Protein AF-A0A7C0WSZ4-F1 (afdb_monomer)

pLDDT: mean 93.38, std 4.94, range [55.06, 98.38]

Radius of gyration: 19.45 Å; Cα contacts (8 Å, |Δi|>4): 366; chains: 1; bounding box: 51×43×50 Å

Solvent-accessible surface area (backbone atoms only — not comparable to full-atom values): 13221 Å² total; per-residue (Å²): 132,54,70,67,59,49,50,52,48,30,54,55,48,67,37,66,69,55,46,50,53,54,40,48,75,37,46,36,101,70,49,30,32,61,33,39,34,30,33,40,65,55,39,44,77,72,67,38,92,63,36,64,46,77,42,73,54,70,79,52,52,60,56,33,34,72,54,35,30,52,77,43,68,42,67,56,40,78,55,32,39,55,41,70,42,40,36,32,58,46,34,84,74,50,65,67,57,44,79,79,41,47,70,62,49,52,61,54,44,42,56,53,53,51,48,45,53,56,52,33,56,76,71,67,54,72,64,48,77,51,74,57,98,51,36,34,36,46,36,30,80,38,41,64,87,39,73,66,34,59,52,28,40,73,69,19,72,60,55,68,71,55,54,56,56,39,61,45,63,37,93,89,37,88,89,24,72,57,60,61,52,68,63,53,51,14,27,48,41,20,42,36,58,49,52,52,54,51,44,55,50,41,38,65,66,30,70,86,72,36,89,42,57,62,38,72,35,88,58,95,56,72,77,51,98,88,34,31,42,31,35,18,44,41,52,68,96,56,69,124

Sequence (240 aa):
MSDQQFEAVREYYRNRDVRRRIEEFCGGDKFSCEYIVGFGEFLARNGYRRPLRLSNHQEDLSGMMDQGLDVFRAVWDKKATLAVWDVEYFNLDTWHGLYHNQLLHFKLMEPVYLAIEELLEEYGIPHINDSTSSGYHFISLIPYSSTVHRKLERIGFPEKSLLNKDSQTHREDNKRLRKLPLRAARGYSAIGRLHEFLSHLVIRRTRKSSPLPVTISDAAVGRMARGREGMSLDITQYAD

Secondary structure (DSSP, 8-state):
--HHHHHHHHHHHH-HHHHHHHHHHTTGGG--BS-EEEESHHHHHTT-SS-EEEE--THHHHHHHHTTPEEEE-SBBSSEEEEEEEEEEEESS-TTHHHH-HHHHHHHHHHHHHHHHHHHHHTT---EEEE-SSEEEEEEEEETTSHHHHHHHHH----HHHHHHHT---TT-TT-SSPPPHHHHHHHHHHHHHHHHHHHHHHHHHTTT-SS-EEESS-----BTTBSEEEEEE-GGG--

Structure (mmCIF, N/CA/C/O backbone):
data_AF-A0A7C0WSZ4-F1
#
_entry.id   AF-A0A7C0WSZ4-F1
#
loop_
_atom_site.group_PDB
_atom_site.id
_atom_site.type_symbol
_atom_site.label_atom_id
_atom_site.label_alt_id
_atom_site.label_comp_id
_atom_site.label_asym_id
_atom_site.label_entity_id
_atom_site.label_seq_id
_atom_site.pdbx_PDB_ins_code
_atom_site.Cartn_x
_atom_site.Cartn_y
_atom_site.Cartn_z
_atom_site.occupancy
_atom_site.B_iso_or_equiv
_atom_site.auth_seq_id
_atom_site.auth_comp_id
_atom_site.auth_asym_id
_atom_site.auth_atom_id
_atom_site.pdbx_PDB_model_num
ATOM 1 N N . MET A 1 1 ? 5.830 -12.464 -21.061 1.00 81.94 1 MET A N 1
ATOM 2 C CA . MET A 1 1 ? 4.768 -11.571 -21.589 1.00 81.94 1 MET A CA 1
ATOM 3 C C . MET A 1 1 ? 4.859 -11.511 -23.116 1.00 81.94 1 MET A C 1
ATOM 5 O O . MET A 1 1 ? 5.974 -11.592 -23.625 1.00 81.94 1 MET A O 1
ATOM 9 N N . SER A 1 2 ? 3.746 -11.412 -23.857 1.00 91.44 2 SER A N 1
ATOM 10 C CA . SER A 1 2 ? 3.805 -11.209 -25.320 1.00 91.44 2 SER A CA 1
ATOM 11 C C . SER A 1 2 ? 4.293 -9.796 -25.668 1.00 91.44 2 SER A C 1
ATOM 13 O O . SER A 1 2 ? 4.196 -8.888 -24.846 1.00 91.44 2 SER A O 1
ATOM 15 N N . ASP A 1 3 ? 4.793 -9.580 -26.886 1.00 92.81 3 ASP A N 1
ATOM 16 C CA . ASP A 1 3 ? 5.238 -8.241 -27.309 1.00 92.81 3 ASP A CA 1
ATOM 17 C C . ASP A 1 3 ? 4.100 -7.218 -27.318 1.00 92.81 3 ASP A C 1
ATOM 19 O O . ASP A 1 3 ? 4.298 -6.070 -26.933 1.00 92.81 3 ASP A O 1
ATOM 23 N N . GLN A 1 4 ? 2.887 -7.652 -27.668 1.00 94.38 4 GLN A N 1
ATOM 24 C CA . GLN A 1 4 ? 1.697 -6.804 -27.619 1.00 94.38 4 GLN A CA 1
ATOM 25 C C . GLN A 1 4 ? 1.366 -6.366 -26.186 1.00 94.38 4 GLN A C 1
ATOM 27 O O . GLN A 1 4 ? 1.076 -5.197 -25.952 1.00 94.38 4 GLN A O 1
ATOM 32 N N . GLN A 1 5 ? 1.425 -7.290 -25.222 1.00 92.12 5 GLN A N 1
ATOM 33 C CA . GLN A 1 5 ? 1.213 -6.969 -23.808 1.00 92.12 5 GLN A CA 1
ATOM 34 C C . GLN A 1 5 ? 2.297 -6.019 -23.289 1.00 92.12 5 GLN A C 1
ATOM 36 O O . GLN A 1 5 ? 1.994 -5.080 -22.559 1.00 92.12 5 GLN A O 1
ATOM 41 N N . PHE A 1 6 ? 3.550 -6.240 -23.694 1.00 92.62 6 PHE A N 1
ATOM 42 C CA . PHE A 1 6 ? 4.667 -5.401 -23.278 1.00 92.62 6 PHE A CA 1
ATOM 43 C C . PHE A 1 6 ? 4.557 -3.972 -23.827 1.00 92.62 6 PHE A C 1
ATOM 45 O O . PHE A 1 6 ? 4.772 -3.012 -23.088 1.00 92.62 6 PHE A O 1
ATOM 52 N N . GLU A 1 7 ? 4.148 -3.806 -25.087 1.00 93.75 7 GLU A N 1
ATOM 53 C CA . GLU A 1 7 ? 3.916 -2.475 -25.657 1.00 93.75 7 GLU A CA 1
ATOM 54 C C . GLU A 1 7 ? 2.709 -1.772 -25.020 1.00 93.75 7 GLU A C 1
ATOM 56 O O . GLU A 1 7 ? 2.788 -0.573 -24.764 1.00 93.75 7 GLU A O 1
ATOM 61 N N . ALA A 1 8 ? 1.642 -2.500 -24.670 1.00 94.88 8 ALA A N 1
ATOM 62 C CA . ALA A 1 8 ? 0.485 -1.923 -23.981 1.00 94.88 8 ALA A CA 1
ATOM 63 C C . ALA A 1 8 ? 0.856 -1.299 -22.619 1.00 94.88 8 ALA A C 1
ATOM 65 O O . ALA A 1 8 ? 0.387 -0.211 -22.285 1.00 94.88 8 ALA A O 1
ATOM 66 N N . VAL A 1 9 ? 1.750 -1.936 -21.849 1.00 94.12 9 VAL A N 1
ATOM 67 C CA . VAL A 1 9 ? 2.267 -1.368 -20.585 1.00 94.12 9 VAL A CA 1
ATOM 68 C C . VAL A 1 9 ? 3.045 -0.074 -20.839 1.00 94.12 9 VAL A C 1
ATOM 70 O O . VAL A 1 9 ? 2.893 0.912 -20.117 1.00 94.12 9 VAL A O 1
ATOM 73 N N . ARG A 1 10 ? 3.866 -0.036 -21.891 1.00 94.38 10 ARG A N 1
ATOM 74 C CA . ARG A 1 10 ? 4.616 1.178 -22.245 1.00 94.38 10 ARG A CA 1
ATOM 75 C C . ARG A 1 10 ? 3.695 2.293 -22.726 1.00 94.38 10 ARG A C 1
ATOM 77 O O . ARG A 1 10 ? 3.925 3.450 -22.388 1.00 94.38 10 ARG A O 1
ATOM 84 N N . GLU A 1 11 ? 2.649 1.963 -23.477 1.00 95.94 11 GLU A N 1
ATOM 85 C CA . GLU A 1 11 ? 1.626 2.916 -23.905 1.00 95.94 11 GLU A CA 1
ATOM 86 C C . GLU A 1 11 ? 0.890 3.534 -22.708 1.00 95.94 11 GLU A C 1
ATOM 88 O O . GLU A 1 11 ? 0.737 4.756 -22.662 1.00 95.94 11 GLU A O 1
ATOM 93 N N . TYR A 1 12 ? 0.543 2.732 -21.696 1.00 95.81 12 TYR A N 1
ATOM 94 C CA . TYR A 1 12 ? -0.019 3.227 -20.435 1.00 95.81 12 TYR A CA 1
ATOM 95 C C . TYR A 1 12 ? 0.875 4.302 -19.790 1.00 95.81 12 TYR A C 1
ATOM 97 O O . TYR A 1 12 ? 0.397 5.387 -19.449 1.00 95.81 12 TYR A O 1
ATOM 105 N N . TYR A 1 13 ? 2.188 4.063 -19.714 1.00 96.88 13 TYR A N 1
ATOM 106 C CA . TYR A 1 13 ? 3.144 5.031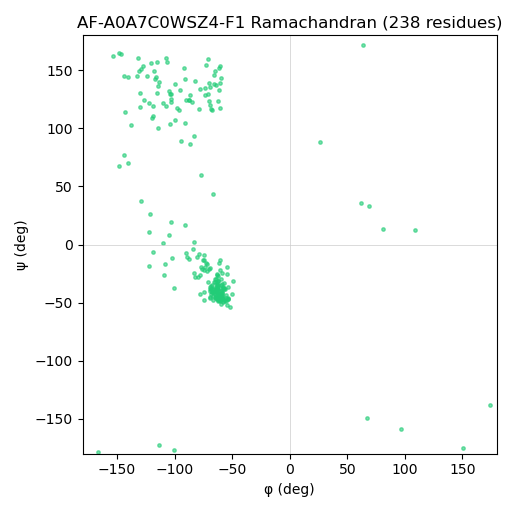 -19.165 1.00 96.88 13 TYR A CA 1
ATOM 107 C C . TYR A 1 13 ? 3.426 6.247 -20.061 1.00 96.88 13 TYR A C 1
ATOM 109 O O . TYR A 1 13 ? 3.936 7.251 -19.563 1.00 96.88 13 TYR A O 1
ATOM 117 N N . ARG A 1 14 ? 3.084 6.224 -21.357 1.00 96.25 14 ARG A N 1
ATOM 118 C CA . ARG A 1 14 ? 3.186 7.420 -22.221 1.00 96.25 14 ARG A CA 1
ATOM 119 C C . ARG A 1 14 ? 2.158 8.486 -21.851 1.00 96.25 14 ARG A C 1
ATOM 121 O O . ARG A 1 14 ? 2.355 9.657 -22.180 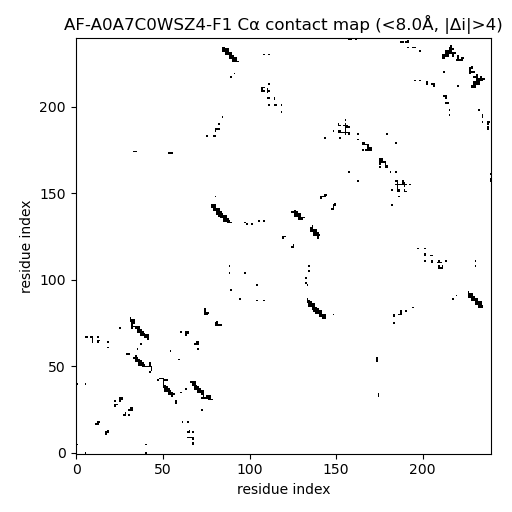1.00 96.25 14 ARG A O 1
ATOM 128 N N . ASN A 1 15 ? 1.082 8.116 -21.159 1.00 97.50 15 ASN A N 1
ATOM 129 C CA . ASN A 1 15 ? 0.094 9.075 -20.695 1.00 97.50 15 ASN A CA 1
ATOM 130 C C . ASN A 1 15 ? 0.688 9.976 -19.595 1.00 97.50 15 ASN A C 1
ATOM 132 O O . ASN A 1 15 ? 1.028 9.527 -18.500 1.00 97.50 15 ASN A O 1
ATOM 136 N N . ARG A 1 16 ? 0.773 11.282 -19.871 1.00 96.19 16 ARG A N 1
ATOM 137 C CA . ARG A 1 16 ? 1.327 12.273 -18.937 1.00 96.19 16 ARG A CA 1
ATOM 138 C C . ARG A 1 16 ? 0.572 12.328 -17.607 1.00 96.19 16 ARG A C 1
ATOM 140 O O . ARG A 1 16 ? 1.198 12.561 -16.576 1.00 96.19 16 ARG A O 1
ATOM 147 N N . ASP A 1 17 ? -0.742 12.127 -17.616 1.00 96.50 17 ASP A N 1
ATOM 148 C CA . ASP A 1 17 ? -1.544 12.152 -16.394 1.00 96.50 17 ASP A CA 1
ATOM 149 C C . ASP A 1 17 ? -1.234 10.949 -15.501 1.00 96.50 17 ASP A C 1
ATOM 151 O O . ASP A 1 17 ? -1.108 11.120 -14.291 1.00 96.50 17 ASP A O 1
ATOM 155 N N . VAL A 1 18 ? -1.014 9.768 -16.089 1.00 95.50 18 VAL A N 1
ATOM 156 C CA . VAL A 1 18 ? -0.564 8.569 -15.361 1.00 95.50 18 VAL A CA 1
ATOM 157 C C . VAL A 1 18 ? 0.780 8.830 -14.685 1.00 95.50 18 VAL A C 1
ATOM 159 O O . VAL A 1 18 ? 0.906 8.645 -13.475 1.00 95.50 18 VAL A O 1
ATOM 162 N N . ARG A 1 19 ? 1.769 9.328 -15.440 1.00 94.75 19 ARG A N 1
ATOM 163 C CA . ARG A 1 19 ? 3.105 9.634 -14.897 1.00 94.75 19 ARG A CA 1
ATOM 164 C C . ARG A 1 19 ? 3.026 10.631 -13.750 1.00 94.75 19 ARG A C 1
ATOM 166 O O . ARG A 1 19 ? 3.584 10.376 -12.687 1.00 94.75 19 ARG A O 1
ATOM 173 N N . ARG A 1 20 ? 2.252 11.707 -13.929 1.00 94.06 20 ARG A N 1
ATOM 174 C CA . ARG A 1 20 ? 2.057 12.728 -12.896 1.00 94.06 20 ARG A CA 1
ATOM 175 C C . ARG A 1 20 ? 1.474 12.133 -11.612 1.00 94.06 20 ARG A C 1
ATOM 177 O O . ARG A 1 20 ? 1.958 12.454 -10.535 1.00 94.06 20 ARG A O 1
ATOM 184 N N . ARG A 1 21 ? 0.475 11.245 -11.697 1.00 93.62 21 ARG A N 1
ATOM 185 C CA . ARG A 1 21 ? -0.098 10.595 -10.501 1.00 93.62 21 ARG A CA 1
ATOM 186 C C . ARG A 1 21 ? 0.898 9.686 -9.785 1.00 93.62 21 ARG A C 1
ATOM 188 O O . ARG A 1 21 ? 0.925 9.671 -8.558 1.00 93.62 21 ARG A O 1
ATOM 195 N N . ILE A 1 22 ? 1.740 8.971 -10.526 1.00 93.94 22 ILE A N 1
ATOM 196 C CA . ILE A 1 22 ? 2.789 8.119 -9.946 1.00 93.94 22 ILE A CA 1
ATOM 197 C C . ILE A 1 22 ? 3.870 8.967 -9.269 1.00 93.94 22 ILE A C 1
ATOM 199 O O . ILE A 1 22 ? 4.290 8.660 -8.153 1.00 93.94 22 ILE A O 1
ATOM 203 N N . GLU A 1 23 ? 4.286 10.059 -9.908 1.00 93.38 23 GLU A N 1
ATOM 204 C CA . GLU A 1 23 ? 5.218 11.032 -9.335 1.00 93.38 23 GLU A CA 1
ATOM 205 C C . GLU A 1 23 ? 4.650 11.656 -8.052 1.00 93.38 23 GLU A C 1
ATOM 207 O O . GLU A 1 23 ? 5.331 11.668 -7.024 1.00 93.38 23 GLU A O 1
ATOM 212 N N . GLU A 1 24 ? 3.387 12.100 -8.070 1.00 92.12 24 GLU A N 1
ATOM 213 C CA . GLU A 1 24 ? 2.660 12.594 -6.893 1.00 92.12 24 GLU A CA 1
ATOM 214 C C . GLU A 1 24 ? 2.660 11.552 -5.761 1.00 92.12 24 GLU A C 1
ATOM 216 O O . GLU A 1 24 ? 3.034 11.873 -4.629 1.00 92.12 24 GLU A O 1
ATOM 221 N N . PHE A 1 25 ? 2.331 10.293 -6.066 1.00 92.56 25 PHE A N 1
ATOM 222 C CA . PHE A 1 25 ? 2.300 9.196 -5.093 1.00 92.56 25 PHE A CA 1
ATOM 223 C C . PHE A 1 25 ? 3.680 8.878 -4.485 1.00 92.56 25 PHE A C 1
ATOM 225 O O . PHE A 1 25 ? 3.778 8.480 -3.319 1.00 92.56 25 PHE A O 1
ATOM 232 N N . CYS A 1 26 ? 4.759 9.111 -5.236 1.00 92.44 26 CYS A N 1
ATOM 233 C CA . CYS A 1 26 ? 6.141 8.968 -4.769 1.00 92.44 26 CYS A CA 1
ATOM 234 C C . CYS A 1 26 ? 6.677 10.201 -4.003 1.00 92.44 26 CYS A C 1
ATOM 236 O O . CYS A 1 26 ? 7.838 10.207 -3.571 1.00 92.44 26 CYS A O 1
ATOM 238 N N . GLY A 1 27 ? 5.851 11.236 -3.806 1.00 88.00 27 GLY A N 1
ATOM 239 C CA . GLY A 1 27 ? 6.183 12.445 -3.043 1.00 88.00 27 GLY A CA 1
ATOM 240 C C . GLY A 1 27 ? 6.369 13.721 -3.870 1.00 88.00 27 GLY A C 1
ATOM 241 O O . GLY A 1 27 ? 6.876 14.715 -3.335 1.00 88.00 27 GLY A O 1
ATOM 242 N N . GLY A 1 28 ? 5.979 13.696 -5.148 1.00 84.88 28 GLY A N 1
ATOM 243 C CA . GLY A 1 28 ? 6.023 14.822 -6.082 1.00 84.88 28 GLY A CA 1
ATOM 244 C C . GLY A 1 28 ? 7.442 15.268 -6.436 1.00 84.88 28 GLY A C 1
ATOM 245 O O . GLY A 1 28 ? 8.389 14.483 -6.390 1.00 84.88 28 GLY A O 1
ATOM 246 N N . ASP A 1 29 ? 7.601 16.565 -6.715 1.00 70.25 29 ASP A N 1
ATOM 247 C CA . ASP A 1 29 ? 8.837 17.182 -7.231 1.00 70.25 29 ASP A CA 1
ATOM 248 C C . ASP A 1 29 ? 10.101 16.924 -6.398 1.00 70.25 29 ASP A C 1
ATOM 250 O O . ASP A 1 29 ? 11.207 17.109 -6.895 1.00 70.25 29 ASP A O 1
ATOM 254 N N . LYS A 1 30 ? 9.956 16.530 -5.125 1.00 74.12 30 LYS A N 1
ATOM 255 C CA . LYS A 1 30 ? 11.072 16.280 -4.198 1.00 74.12 30 LYS A CA 1
ATOM 256 C C . LYS A 1 30 ? 11.099 14.856 -3.637 1.00 74.12 30 LYS A C 1
ATOM 258 O O . LYS A 1 30 ? 11.554 14.711 -2.501 1.00 74.12 30 LYS A O 1
ATOM 263 N N . PHE A 1 31 ? 10.552 13.874 -4.359 1.00 84.69 31 PHE A N 1
ATOM 264 C CA . PHE A 1 31 ? 10.639 12.425 -4.107 1.00 84.69 31 PHE A CA 1
ATOM 265 C C . PHE A 1 31 ? 10.858 12.044 -2.629 1.00 84.69 31 PHE A C 1
ATOM 267 O O . PHE A 1 31 ? 11.987 11.959 -2.125 1.00 84.69 31 PHE A O 1
ATOM 274 N N . SER A 1 32 ? 9.757 11.892 -1.889 1.00 91.31 32 SER A N 1
ATOM 275 C CA . SER A 1 32 ? 9.811 11.717 -0.434 1.00 91.31 32 SER A CA 1
ATOM 276 C C . SER A 1 32 ? 10.069 10.281 -0.007 1.00 91.31 32 SER A C 1
ATOM 278 O O . SER A 1 32 ? 10.616 10.085 1.079 1.00 91.31 32 SER A O 1
ATOM 280 N N . CYS A 1 33 ? 9.737 9.289 -0.834 1.00 91.94 33 CYS A N 1
ATOM 281 C CA . CYS A 1 33 ? 10.075 7.905 -0.529 1.00 91.94 33 CYS A CA 1
ATOM 282 C C . CYS A 1 33 ? 11.604 7.694 -0.520 1.00 91.94 33 CYS A C 1
ATOM 284 O O . CYS A 1 33 ? 12.371 8.420 -1.166 1.00 91.94 33 CYS A O 1
ATOM 286 N N . GLU A 1 34 ? 12.076 6.751 0.298 1.00 91.38 34 GLU A N 1
ATOM 287 C CA . GLU A 1 34 ? 13.517 6.517 0.451 1.00 91.38 34 GLU A CA 1
ATOM 288 C C . GLU A 1 34 ? 14.131 5.923 -0.821 1.00 91.38 34 GLU A C 1
ATOM 290 O O . GLU A 1 34 ? 15.234 6.302 -1.214 1.00 91.38 34 GLU A O 1
ATOM 295 N N . TYR A 1 35 ? 13.389 5.028 -1.471 1.00 92.06 35 TYR A N 1
ATOM 296 C CA . TYR A 1 35 ? 13.759 4.387 -2.721 1.00 92.06 35 TYR A CA 1
ATOM 297 C C . TYR A 1 35 ? 12.511 3.955 -3.501 1.00 92.06 35 TYR A C 1
ATOM 299 O O . TYR A 1 35 ? 11.420 3.808 -2.942 1.00 92.06 35 TYR A O 1
ATOM 307 N N . ILE A 1 36 ? 12.711 3.698 -4.788 1.00 93.81 36 ILE A N 1
ATOM 308 C CA . ILE A 1 36 ? 11.790 3.002 -5.684 1.00 93.81 36 ILE A CA 1
ATOM 309 C C . ILE A 1 36 ? 12.404 1.696 -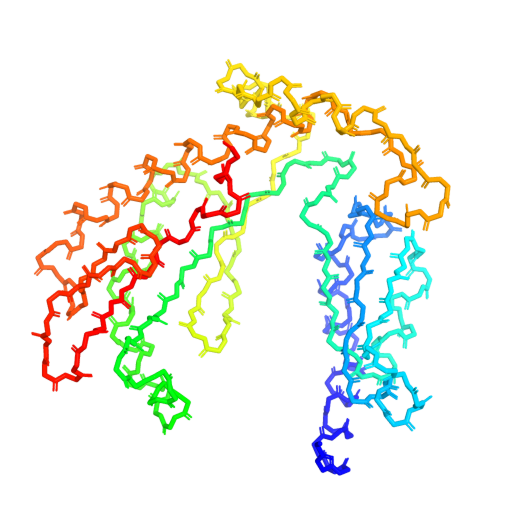6.160 1.00 93.81 36 ILE A C 1
ATOM 311 O O . ILE A 1 36 ? 13.625 1.506 -6.180 1.00 93.81 36 ILE A O 1
ATOM 315 N N . VAL A 1 37 ? 11.526 0.795 -6.565 1.00 94.81 37 VAL A N 1
ATOM 316 C CA . VAL A 1 37 ? 11.860 -0.476 -7.174 1.00 94.81 37 VAL A CA 1
ATOM 317 C C . VAL A 1 37 ? 11.102 -0.579 -8.489 1.00 94.81 37 VAL A C 1
ATOM 319 O O . VAL A 1 37 ? 9.885 -0.460 -8.508 1.00 94.81 37 VAL A O 1
ATOM 322 N N . GLY A 1 38 ? 11.828 -0.803 -9.576 1.00 95.94 38 GLY A N 1
ATOM 323 C CA . GLY A 1 38 ? 11.277 -1.224 -10.854 1.00 95.94 38 GLY A CA 1
ATOM 324 C C . GLY A 1 38 ? 11.370 -2.740 -10.974 1.00 95.94 38 GLY A C 1
ATOM 325 O O . GLY A 1 38 ? 12.432 -3.314 -10.715 1.00 95.94 38 GLY A O 1
ATOM 326 N N . PHE A 1 39 ? 10.289 -3.389 -11.381 1.00 95.44 39 PHE A N 1
ATOM 327 C CA . PHE A 1 39 ? 10.257 -4.816 -11.679 1.00 95.44 39 PHE A CA 1
ATOM 328 C C . PHE A 1 39 ? 9.564 -5.047 -13.017 1.00 95.44 39 PHE A C 1
ATOM 330 O O . PHE A 1 39 ? 8.642 -4.322 -13.364 1.00 95.44 39 PHE A O 1
ATOM 337 N N . GLY A 1 40 ? 10.002 -6.039 -13.790 1.00 93.25 40 GLY A N 1
ATOM 338 C CA . GLY A 1 40 ? 9.220 -6.450 -14.954 1.00 93.25 40 GLY A CA 1
ATOM 339 C C . GLY A 1 40 ? 10.004 -7.029 -16.118 1.00 93.25 40 GLY A C 1
ATOM 340 O O . GLY A 1 40 ? 11.220 -7.238 -16.078 1.00 93.25 40 GLY A O 1
ATOM 341 N N . GLU A 1 41 ? 9.254 -7.282 -17.187 1.00 93.75 41 GLU A N 1
ATOM 342 C CA . GLU A 1 41 ? 9.680 -8.012 -18.382 1.00 93.75 41 GLU A CA 1
ATOM 343 C C . GLU A 1 41 ? 10.904 -7.381 -19.064 1.00 93.75 41 GLU A C 1
ATOM 345 O O . GLU A 1 41 ? 11.790 -8.110 -19.510 1.00 93.75 41 GLU A O 1
ATOM 350 N N . PHE A 1 42 ? 11.013 -6.047 -19.099 1.00 95.31 42 PHE A N 1
ATOM 351 C CA . PHE A 1 42 ? 12.169 -5.371 -19.697 1.00 95.31 42 PHE A CA 1
ATOM 352 C C . PHE A 1 42 ? 13.489 -5.839 -19.074 1.00 95.31 42 PHE A C 1
ATOM 354 O O . PHE A 1 42 ? 14.427 -6.169 -19.797 1.00 95.31 42 PHE A O 1
ATOM 361 N N . LEU A 1 43 ? 13.571 -5.927 -17.743 1.00 95.69 43 LEU A N 1
ATOM 362 C CA . LEU A 1 43 ? 14.789 -6.380 -17.065 1.00 95.69 43 LEU A CA 1
ATOM 363 C C . LEU A 1 43 ? 15.068 -7.858 -17.363 1.00 95.69 43 LEU A C 1
ATOM 365 O O . LEU A 1 43 ? 16.212 -8.223 -17.632 1.00 95.69 43 LEU A O 1
ATOM 369 N N . ALA A 1 44 ? 14.030 -8.699 -17.385 1.00 93.62 44 ALA A N 1
ATOM 370 C CA . ALA A 1 44 ? 14.168 -10.117 -17.719 1.00 93.62 44 ALA A CA 1
ATOM 371 C C . ALA A 1 44 ? 14.733 -10.318 -19.139 1.00 93.62 44 ALA A C 1
ATOM 373 O O . ALA A 1 44 ? 15.699 -11.061 -19.319 1.00 93.62 44 ALA A O 1
ATOM 374 N N . ARG A 1 45 ? 14.206 -9.587 -20.131 1.00 94.12 45 ARG A N 1
ATOM 375 C CA . ARG A 1 45 ? 14.690 -9.605 -21.526 1.00 94.12 45 ARG A CA 1
ATOM 376 C C . ARG A 1 45 ? 16.130 -9.107 -21.669 1.00 94.12 45 ARG A C 1
ATOM 378 O O . ARG A 1 45 ? 16.833 -9.534 -22.577 1.00 94.12 45 ARG A O 1
ATOM 385 N N . ASN A 1 46 ? 16.583 -8.253 -20.753 1.00 94.44 46 ASN A N 1
ATOM 386 C CA . ASN A 1 46 ? 17.958 -7.754 -20.692 1.00 94.44 46 ASN A CA 1
ATOM 387 C C . ASN A 1 46 ? 18.884 -8.624 -19.814 1.00 94.44 46 ASN A C 1
ATOM 389 O O . ASN A 1 46 ? 19.958 -8.182 -19.412 1.00 94.44 46 ASN A O 1
ATOM 393 N N . GLY A 1 47 ? 18.490 -9.864 -19.500 1.00 93.88 47 GLY A N 1
ATOM 394 C CA . GLY A 1 47 ? 19.362 -10.845 -18.847 1.00 93.88 47 GLY A CA 1
ATOM 395 C C . GLY A 1 47 ? 19.486 -10.698 -17.328 1.00 93.88 47 GLY A C 1
ATOM 396 O O . GLY A 1 47 ? 20.356 -11.328 -16.719 1.00 93.88 47 GLY A O 1
ATOM 397 N N . TYR A 1 48 ? 18.626 -9.905 -16.684 1.00 93.00 48 TYR A N 1
ATOM 398 C CA . TYR A 1 48 ? 18.612 -9.810 -15.226 1.00 93.00 48 TYR A CA 1
ATOM 399 C C . TYR A 1 48 ? 18.105 -11.121 -14.612 1.00 93.00 48 TYR A C 1
ATOM 401 O O . TYR A 1 48 ? 16.958 -11.512 -14.809 1.00 93.00 48 TYR A O 1
ATOM 409 N N . ARG A 1 49 ? 18.937 -11.774 -13.786 1.00 87.94 49 ARG A N 1
ATOM 410 C CA . ARG A 1 49 ? 18.551 -13.002 -13.053 1.00 87.94 49 ARG A CA 1
ATOM 411 C C . ARG A 1 49 ? 17.417 -12.774 -12.055 1.00 87.94 49 ARG A C 1
ATOM 413 O O . ARG A 1 49 ? 16.608 -13.661 -11.815 1.00 87.94 49 ARG A O 1
ATOM 420 N N . ARG A 1 50 ? 17.398 -11.593 -11.441 1.00 88.19 50 ARG A N 1
ATOM 421 C CA . ARG A 1 50 ? 16.277 -11.072 -10.661 1.00 88.19 50 ARG A CA 1
ATOM 422 C C . ARG A 1 50 ? 15.870 -9.785 -11.361 1.00 88.19 50 ARG A C 1
ATOM 424 O O . ARG A 1 50 ? 16.674 -8.853 -11.315 1.00 88.19 50 ARG A O 1
ATOM 431 N N . PRO A 1 51 ? 14.715 -9.734 -12.043 1.00 89.69 51 PRO A N 1
ATOM 432 C CA . PRO A 1 51 ? 14.326 -8.598 -12.873 1.00 89.69 51 PRO A CA 1
ATOM 433 C C . PRO A 1 51 ? 13.834 -7.442 -11.996 1.00 89.69 51 PRO A C 1
ATOM 435 O O . PRO A 1 51 ? 12.686 -7.029 -12.074 1.00 89.69 51 PRO A O 1
ATOM 438 N N . LEU A 1 52 ? 14.717 -6.963 -11.122 1.00 92.50 52 LEU A N 1
ATOM 439 C CA . LEU A 1 52 ? 14.485 -5.936 -10.126 1.00 92.50 52 LEU A CA 1
ATOM 440 C C . LEU A 1 52 ? 15.593 -4.889 -10.233 1.00 92.50 52 LEU A C 1
ATOM 442 O O . LEU A 1 52 ? 16.781 -5.219 -10.218 1.00 92.50 52 LEU A O 1
ATOM 446 N N . ARG A 1 53 ? 15.198 -3.621 -10.288 1.00 92.19 53 ARG A N 1
ATOM 447 C CA . ARG A 1 53 ? 16.084 -2.459 -10.245 1.00 92.19 53 ARG A CA 1
ATOM 448 C C . ARG A 1 53 ? 15.667 -1.582 -9.077 1.00 92.19 53 ARG A C 1
ATOM 450 O O . ARG A 1 53 ? 14.539 -1.117 -9.036 1.00 92.19 53 ARG A O 1
ATOM 457 N N . LEU A 1 54 ? 16.576 -1.336 -8.144 1.00 92.50 54 LEU A N 1
ATOM 458 C CA . LEU A 1 54 ? 16.352 -0.399 -7.047 1.00 92.50 54 LEU A CA 1
ATOM 459 C C . LEU A 1 54 ? 17.032 0.929 -7.374 1.00 92.50 54 LEU A C 1
ATOM 461 O O . LEU A 1 54 ? 18.161 0.925 -7.862 1.00 92.50 54 LEU A O 1
ATOM 465 N N . SER A 1 55 ? 16.358 2.041 -7.090 1.00 91.06 55 SER A N 1
ATOM 466 C CA . SER A 1 55 ? 16.955 3.371 -7.165 1.00 91.06 55 SER A CA 1
ATOM 467 C C . SER A 1 55 ? 16.502 4.268 -6.016 1.00 91.06 55 SER A C 1
ATOM 469 O O . SER A 1 55 ? 15.362 4.206 -5.567 1.00 91.06 55 SER A O 1
ATOM 471 N N . ASN A 1 56 ? 17.408 5.111 -5.537 1.00 87.62 56 ASN A N 1
ATOM 472 C CA . ASN A 1 56 ? 17.156 6.217 -4.613 1.00 87.62 56 ASN A CA 1
ATOM 473 C C . ASN A 1 56 ? 17.186 7.585 -5.330 1.00 87.62 56 ASN A C 1
ATOM 475 O O . ASN A 1 56 ? 17.134 8.625 -4.668 1.00 87.62 56 ASN A O 1
ATOM 479 N N . HIS A 1 57 ? 17.265 7.571 -6.662 1.00 87.44 57 HIS A N 1
ATOM 480 C CA . HIS A 1 57 ? 17.363 8.728 -7.541 1.00 87.44 57 HIS A CA 1
ATOM 481 C C . HIS A 1 57 ? 16.017 8.997 -8.219 1.00 87.44 57 HIS A C 1
ATOM 483 O O . HIS A 1 57 ? 15.404 8.097 -8.791 1.00 87.44 57 HIS A O 1
ATOM 489 N N . GLN A 1 58 ? 15.543 10.241 -8.157 1.00 83.19 58 GLN A N 1
ATOM 490 C CA . GLN A 1 58 ? 14.237 10.619 -8.706 1.00 83.19 58 GLN A CA 1
ATOM 491 C C . GLN A 1 58 ? 14.236 10.570 -10.238 1.00 83.19 58 GLN A C 1
ATOM 493 O O . GLN A 1 58 ? 13.255 10.162 -10.854 1.00 83.19 58 GLN A O 1
ATOM 498 N N . GLU A 1 59 ? 15.356 10.943 -10.849 1.00 86.69 59 GLU A N 1
ATOM 499 C CA . GLU A 1 59 ? 15.598 10.922 -12.289 1.00 86.69 59 GLU A CA 1
ATOM 500 C C . GLU A 1 59 ? 15.440 9.523 -12.909 1.00 86.69 59 GLU A C 1
ATOM 502 O O . GLU A 1 59 ? 15.080 9.403 -14.081 1.00 86.69 59 GLU A O 1
ATOM 507 N N . ASP A 1 60 ? 15.615 8.461 -12.118 1.00 91.94 60 ASP A N 1
ATOM 508 C CA . ASP A 1 60 ? 15.444 7.087 -12.586 1.00 91.94 60 ASP A CA 1
ATOM 509 C C . ASP A 1 60 ? 13.975 6.687 -12.765 1.00 91.94 60 ASP A C 1
ATOM 511 O O . ASP A 1 60 ? 13.690 5.771 -13.539 1.00 91.94 60 ASP A O 1
ATOM 515 N N . LEU A 1 61 ? 13.038 7.367 -12.093 1.00 93.00 61 LEU A N 1
ATOM 516 C CA . LEU A 1 61 ? 11.613 7.032 -12.132 1.00 93.00 61 LEU A CA 1
ATOM 517 C C . LEU A 1 61 ? 11.050 7.120 -13.557 1.00 93.00 61 LEU A C 1
ATOM 519 O O . LEU A 1 61 ? 10.371 6.200 -14.015 1.00 93.00 61 LEU A O 1
ATOM 523 N N . SER A 1 62 ? 11.381 8.193 -14.286 1.00 92.50 62 SER A N 1
ATOM 524 C CA . SER A 1 62 ? 10.960 8.353 -15.684 1.00 92.50 62 SER A CA 1
ATOM 525 C C . SER A 1 62 ? 11.470 7.201 -16.542 1.00 92.50 62 SER A C 1
ATOM 527 O O . SER A 1 62 ? 10.687 6.603 -17.279 1.00 92.50 62 SER A O 1
ATOM 529 N N . GLY A 1 63 ? 12.749 6.844 -16.385 1.00 94.38 63 GLY A N 1
ATOM 530 C CA . GLY A 1 63 ? 13.373 5.751 -17.124 1.00 94.38 63 GLY A CA 1
ATOM 531 C C . GLY A 1 63 ? 12.743 4.390 -16.824 1.00 94.38 63 GLY A C 1
ATOM 532 O O . GLY A 1 63 ? 12.562 3.596 -17.743 1.00 94.38 63 GLY A O 1
ATOM 533 N N . MET A 1 64 ? 12.356 4.125 -15.571 1.00 95.81 64 MET A N 1
ATOM 534 C CA . MET A 1 64 ? 11.628 2.899 -15.213 1.00 95.81 64 MET A CA 1
ATOM 535 C C . MET A 1 64 ? 10.265 2.827 -15.918 1.00 95.81 64 MET A C 1
ATOM 537 O O . MET A 1 64 ? 9.920 1.783 -16.471 1.00 95.81 64 MET A O 1
ATOM 541 N N . MET A 1 65 ? 9.533 3.943 -15.979 1.00 95.44 65 MET A N 1
ATOM 542 C CA . MET A 1 65 ? 8.260 4.024 -16.707 1.00 95.44 65 MET A CA 1
ATOM 543 C C . MET A 1 65 ? 8.447 3.891 -18.230 1.00 95.44 65 MET A C 1
ATOM 545 O O . MET A 1 65 ? 7.691 3.171 -18.878 1.00 95.44 65 MET A O 1
ATOM 549 N N . ASP A 1 66 ? 9.481 4.509 -18.817 1.00 95.50 66 ASP A N 1
ATOM 550 C CA . ASP A 1 66 ? 9.792 4.391 -2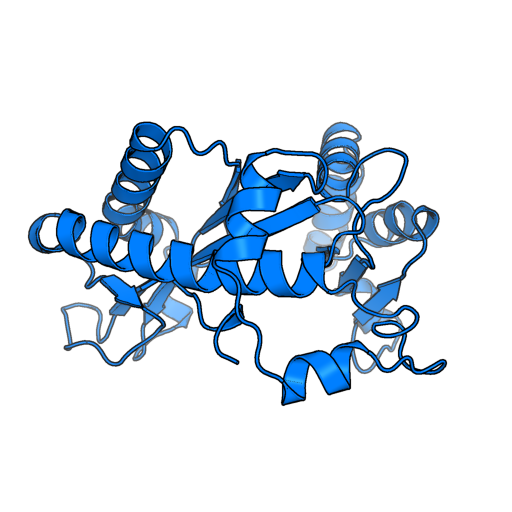0.258 1.00 95.50 66 ASP A CA 1
ATOM 551 C C . ASP A 1 66 ? 10.121 2.943 -20.671 1.00 95.50 66 ASP A C 1
ATOM 553 O O . ASP A 1 66 ? 9.842 2.508 -21.800 1.00 95.50 66 ASP A O 1
ATOM 557 N N . GLN A 1 67 ? 10.714 2.196 -19.736 1.00 95.62 67 GLN A N 1
ATOM 558 C CA . GLN A 1 67 ? 11.040 0.776 -19.852 1.00 95.62 67 GLN A CA 1
ATOM 559 C C . GLN A 1 67 ? 9.828 -0.140 -19.622 1.00 95.62 67 GLN A C 1
ATOM 561 O O . GLN A 1 67 ? 9.938 -1.339 -19.866 1.00 95.62 67 GLN A O 1
ATOM 566 N N . GLY A 1 68 ? 8.680 0.393 -19.191 1.00 95.88 68 GLY A N 1
ATOM 567 C CA . GLY A 1 68 ? 7.491 -0.402 -18.882 1.00 95.88 68 GLY A CA 1
ATOM 568 C C . GLY A 1 68 ? 7.660 -1.285 -17.646 1.00 95.88 68 GLY A C 1
ATOM 569 O O . GLY A 1 68 ? 7.155 -2.404 -17.631 1.00 95.88 68 GLY A O 1
ATOM 570 N N . LEU A 1 69 ? 8.430 -0.831 -16.653 1.00 96.31 69 LEU A N 1
ATOM 571 C CA . LEU A 1 69 ? 8.562 -1.529 -15.375 1.00 96.31 69 LEU A CA 1
ATOM 572 C C . LEU A 1 69 ? 7.388 -1.191 -14.462 1.00 96.31 69 LEU A C 1
ATOM 574 O O . LEU A 1 69 ? 7.013 -0.026 -14.356 1.00 96.31 69 LEU A O 1
ATOM 578 N N . ASP A 1 70 ? 6.906 -2.189 -13.729 1.00 94.44 70 ASP A N 1
ATOM 579 C CA . ASP A 1 70 ? 6.069 -1.980 -12.557 1.00 94.44 70 ASP A CA 1
ATOM 580 C C . ASP A 1 70 ? 6.885 -1.213 -11.513 1.00 94.44 70 ASP A C 1
ATOM 582 O O . ASP A 1 70 ? 7.985 -1.629 -11.128 1.00 94.44 70 ASP A O 1
ATOM 586 N N . VAL A 1 71 ? 6.359 -0.069 -11.078 1.00 94.50 71 VAL A N 1
ATOM 587 C CA . VAL A 1 71 ? 7.032 0.831 -10.139 1.00 94.50 71 VAL A CA 1
ATOM 588 C C . VAL A 1 71 ? 6.436 0.670 -8.747 1.00 94.50 71 VAL A C 1
ATOM 590 O O . VAL A 1 71 ? 5.259 0.937 -8.525 1.00 94.50 71 VAL A O 1
ATOM 593 N N . PHE A 1 72 ? 7.289 0.337 -7.785 1.00 93.62 72 PHE A N 1
ATOM 594 C CA . PHE A 1 72 ? 6.953 0.241 -6.370 1.00 93.62 72 PHE A CA 1
ATOM 595 C C . PHE A 1 72 ? 7.721 1.304 -5.594 1.00 93.62 72 PHE A C 1
ATOM 597 O O . PHE A 1 72 ? 8.942 1.415 -5.718 1.00 93.62 72 PHE A O 1
ATOM 604 N N . ARG A 1 73 ? 7.032 2.065 -4.746 1.00 93.38 73 ARG A N 1
ATOM 605 C CA . ARG A 1 73 ? 7.680 2.991 -3.810 1.00 93.38 73 ARG A CA 1
ATOM 606 C C . ARG A 1 73 ? 7.947 2.324 -2.466 1.00 93.38 73 ARG A C 1
ATOM 608 O O . ARG A 1 73 ? 7.191 1.465 -2.021 1.00 93.38 73 ARG A O 1
ATOM 615 N N . ALA A 1 74 ? 8.976 2.783 -1.765 1.00 92.62 74 ALA A N 1
ATOM 616 C CA . ALA A 1 74 ? 9.160 2.424 -0.368 1.00 92.62 74 ALA A CA 1
ATOM 617 C C . ALA A 1 74 ? 8.026 2.993 0.507 1.00 92.62 74 ALA A C 1
ATOM 619 O O . ALA A 1 74 ? 7.649 4.168 0.385 1.00 92.62 74 ALA A O 1
ATOM 620 N N . VAL A 1 75 ? 7.551 2.175 1.452 1.00 92.88 75 VAL A N 1
ATOM 621 C CA . VAL A 1 75 ? 6.729 2.621 2.593 1.00 92.88 75 VAL A CA 1
ATOM 622 C C . VAL A 1 75 ? 7.533 3.571 3.484 1.00 92.88 75 VAL A C 1
ATOM 624 O O . VAL A 1 75 ? 6.997 4.533 4.034 1.00 92.88 75 VAL A O 1
ATOM 627 N N . TRP A 1 76 ? 8.851 3.353 3.569 1.00 92.81 76 TRP A N 1
ATOM 628 C CA . TRP A 1 76 ? 9.749 4.271 4.250 1.00 92.81 76 TRP A CA 1
ATOM 629 C C . TRP A 1 76 ? 9.842 5.606 3.503 1.00 92.81 76 TRP A C 1
ATOM 631 O O . TRP A 1 76 ? 10.324 5.687 2.371 1.00 92.81 76 TRP A O 1
ATOM 641 N N . ASP A 1 77 ? 9.384 6.660 4.175 1.00 93.62 77 ASP A N 1
ATOM 642 C CA . ASP A 1 77 ? 9.301 8.013 3.649 1.00 93.62 77 ASP A CA 1
ATOM 643 C C . ASP A 1 77 ? 10.070 9.015 4.534 1.00 93.62 77 ASP A C 1
ATOM 645 O O . ASP A 1 77 ? 10.168 8.894 5.764 1.00 93.62 77 ASP A O 1
ATOM 649 N N . LYS A 1 78 ? 10.667 10.015 3.884 1.00 92.88 78 LYS A N 1
ATOM 650 C CA . LYS A 1 78 ? 11.517 11.048 4.492 1.00 92.88 78 LYS A CA 1
ATOM 651 C C . LYS A 1 78 ? 10.716 12.112 5.243 1.00 92.88 78 LYS A C 1
ATOM 653 O O . LYS A 1 78 ? 11.287 12.804 6.086 1.00 92.88 78 LYS A O 1
ATOM 658 N N . LYS A 1 79 ? 9.426 12.277 4.940 1.00 94.31 79 LYS A N 1
ATOM 659 C CA . LYS A 1 79 ? 8.584 13.388 5.416 1.00 94.31 79 LYS A CA 1
ATOM 660 C C . LYS A 1 79 ? 7.347 12.937 6.193 1.00 94.31 79 LYS A C 1
ATOM 662 O O . LYS A 1 79 ? 6.772 13.757 6.912 1.00 94.31 79 LYS A O 1
ATOM 667 N N . ALA A 1 80 ? 6.937 11.681 6.063 1.00 95.88 80 ALA A N 1
ATOM 668 C CA . ALA A 1 80 ? 5.716 11.162 6.666 1.00 95.88 80 ALA A CA 1
ATOM 669 C C . ALA A 1 80 ? 5.848 9.693 7.084 1.00 95.88 80 ALA A C 1
ATOM 671 O O . ALA A 1 80 ? 6.730 8.980 6.621 1.00 95.88 80 ALA A O 1
ATOM 672 N N . THR A 1 81 ? 4.934 9.228 7.933 1.00 97.00 81 THR A N 1
ATOM 673 C CA . THR A 1 81 ? 4.641 7.796 8.047 1.00 97.00 81 THR A CA 1
ATOM 674 C C . THR A 1 81 ? 3.530 7.476 7.054 1.00 97.00 81 THR A C 1
ATOM 676 O O . THR A 1 81 ? 2.476 8.113 7.094 1.00 97.00 81 THR A O 1
ATOM 679 N N . LEU A 1 82 ? 3.774 6.514 6.164 1.00 95.50 82 LEU A N 1
ATOM 680 C CA . LEU A 1 82 ? 2.743 5.950 5.302 1.00 95.50 82 LEU A CA 1
ATOM 681 C C . LEU A 1 82 ? 2.068 4.794 6.047 1.00 95.50 82 LEU A C 1
ATOM 683 O O . LEU A 1 82 ? 2.749 3.880 6.511 1.00 95.50 82 LEU A O 1
ATOM 687 N N . ALA A 1 83 ? 0.750 4.862 6.182 1.00 96.19 83 ALA A N 1
ATOM 688 C CA . ALA A 1 83 ? -0.071 3.759 6.648 1.00 96.19 83 ALA A CA 1
ATOM 689 C C . ALA A 1 83 ? -0.661 3.074 5.417 1.00 96.19 83 ALA A C 1
ATOM 691 O O . ALA A 1 83 ? -1.367 3.721 4.648 1.00 96.19 83 ALA A O 1
ATOM 692 N N . VAL A 1 84 ? -0.313 1.805 5.209 1.00 95.62 84 VAL A N 1
ATOM 693 C CA . VAL A 1 84 ? -0.814 0.988 4.100 1.00 95.62 84 VAL A CA 1
ATOM 694 C C . VAL A 1 84 ? -1.546 -0.176 4.730 1.00 95.62 84 VAL A C 1
ATOM 696 O O . VAL A 1 84 ? -0.924 -1.004 5.390 1.00 95.62 84 VAL A O 1
ATOM 699 N N . TRP A 1 85 ? -2.863 -0.200 4.599 1.00 96.75 85 TRP A N 1
ATOM 700 C CA . TRP A 1 85 ? -3.664 -1.322 5.057 1.00 96.75 85 TRP A CA 1
ATOM 701 C C . TRP A 1 85 ? -3.996 -2.195 3.857 1.00 96.75 85 TRP A C 1
ATOM 703 O O . TRP A 1 85 ? -4.779 -1.785 3.002 1.00 96.75 85 TRP A O 1
ATOM 713 N N . ASP A 1 86 ? -3.345 -3.353 3.785 1.00 96.06 86 ASP A N 1
ATOM 714 C CA . ASP A 1 86 ? -3.562 -4.328 2.724 1.00 96.06 86 ASP A CA 1
ATOM 715 C C . ASP A 1 86 ? -4.728 -5.244 3.089 1.00 96.06 86 ASP A C 1
ATOM 717 O O . ASP A 1 86 ? -4.834 -5.739 4.215 1.00 96.06 86 ASP A O 1
ATOM 721 N N . VAL A 1 87 ? -5.669 -5.367 2.163 1.00 96.81 87 VAL A N 1
ATOM 722 C CA . VAL A 1 87 ? -6.957 -6.007 2.377 1.00 96.81 87 VAL A CA 1
ATOM 723 C C . VAL A 1 87 ? -7.267 -6.854 1.155 1.00 96.81 87 VAL A C 1
ATOM 725 O O . VAL A 1 87 ? -7.694 -6.341 0.120 1.00 96.81 87 VAL A O 1
ATOM 728 N N . GLU A 1 88 ? -7.089 -8.167 1.276 1.00 95.94 88 GLU A N 1
ATOM 729 C CA . GLU A 1 88 ? -7.146 -9.084 0.139 1.00 95.94 88 GLU A CA 1
ATOM 730 C C . GLU A 1 88 ? -8.030 -10.313 0.348 1.00 95.94 88 GLU A C 1
ATOM 732 O O . GLU A 1 88 ? -8.189 -10.848 1.446 1.00 95.94 88 GLU A O 1
ATOM 737 N N . TYR A 1 89 ? -8.602 -10.789 -0.752 1.00 96.19 89 TYR A N 1
ATOM 738 C CA . TYR A 1 89 ? -9.228 -12.095 -0.820 1.00 96.19 89 TYR A CA 1
ATOM 739 C C . TYR A 1 89 ? -8.163 -13.190 -0.845 1.00 96.19 89 TYR A C 1
ATOM 741 O O . TYR A 1 89 ? -7.241 -13.157 -1.662 1.00 96.19 89 TYR A O 1
ATOM 749 N N . PHE A 1 90 ? -8.368 -14.233 -0.044 1.00 95.38 90 PHE A N 1
ATOM 750 C CA . PHE A 1 90 ? -7.558 -15.443 -0.100 1.00 95.38 90 PHE A CA 1
ATOM 751 C C . PHE A 1 90 ? -8.419 -16.698 -0.235 1.00 95.38 90 PHE A C 1
ATOM 753 O O . PHE A 1 90 ? -9.566 -16.759 0.212 1.00 95.38 90 PHE A O 1
ATOM 760 N N . ASN A 1 91 ? -7.829 -17.740 -0.822 1.00 95.06 91 ASN A N 1
ATOM 761 C CA . ASN A 1 91 ? -8.398 -19.082 -0.859 1.00 95.06 91 ASN A CA 1
ATOM 762 C C . ASN A 1 91 ? -7.288 -20.131 -0.719 1.00 95.06 91 ASN A C 1
ATOM 764 O O . ASN A 1 91 ? -6.450 -20.287 -1.608 1.00 95.06 91 ASN A O 1
ATOM 768 N N . LEU A 1 92 ? -7.308 -20.869 0.393 1.00 93.38 92 LEU A N 1
ATOM 769 C CA . LEU A 1 92 ? -6.292 -21.863 0.758 1.00 93.38 92 LEU A CA 1
ATOM 770 C C . LEU A 1 92 ? -6.397 -23.165 -0.048 1.00 93.38 92 LEU A C 1
ATOM 772 O O . LEU A 1 92 ? -5.501 -24.005 0.022 1.00 93.38 92 LEU A O 1
ATOM 776 N N . ASP A 1 93 ? -7.502 -23.370 -0.767 1.00 93.25 93 ASP A N 1
ATOM 777 C CA . ASP A 1 93 ? -7.710 -24.543 -1.618 1.00 93.25 93 ASP A CA 1
ATOM 778 C C . ASP A 1 93 ? -7.457 -24.219 -3.099 1.00 93.25 93 ASP A C 1
ATOM 780 O O . ASP A 1 93 ? -6.910 -25.046 -3.828 1.00 93.25 93 ASP A O 1
ATOM 784 N N . THR A 1 94 ? -7.843 -23.022 -3.554 1.00 89.50 94 THR A N 1
ATOM 785 C CA . THR A 1 94 ? -7.781 -22.616 -4.967 1.00 89.50 94 THR A CA 1
ATOM 786 C C . THR A 1 94 ? -7.415 -21.139 -5.139 1.00 89.50 94 THR A C 1
ATOM 788 O O . THR A 1 94 ? -8.262 -20.318 -5.490 1.00 89.50 94 THR A O 1
ATOM 791 N N . TRP A 1 95 ? -6.136 -20.800 -4.968 1.00 82.62 95 TRP A N 1
ATOM 792 C CA . TRP A 1 95 ? -5.637 -19.420 -5.106 1.00 82.62 95 TRP A CA 1
ATOM 793 C C . TRP A 1 95 ? -5.942 -18.786 -6.479 1.00 82.62 95 TRP A C 1
ATOM 795 O O . TRP A 1 95 ? -6.316 -17.623 -6.578 1.00 82.62 95 TRP A O 1
ATOM 805 N N . HIS A 1 96 ? -5.844 -19.571 -7.555 1.00 88.06 96 HIS A N 1
ATOM 806 C CA . HIS A 1 96 ? -6.016 -19.094 -8.929 1.00 88.06 96 HIS A CA 1
ATOM 807 C C . HIS A 1 96 ? -7.475 -18.792 -9.334 1.00 88.06 96 HIS A C 1
ATOM 809 O O . HIS A 1 96 ? -7.704 -18.145 -10.356 1.00 88.06 96 HIS A O 1
ATOM 815 N N . GLY A 1 97 ? -8.467 -19.234 -8.546 1.00 85.81 97 GLY A N 1
ATOM 816 C CA . GLY A 1 97 ? -9.893 -19.060 -8.859 1.00 85.81 97 GLY A CA 1
ATOM 817 C C . GLY A 1 97 ? -10.309 -17.592 -9.011 1.00 85.81 97 GLY A C 1
ATOM 818 O O . GLY A 1 97 ? -11.116 -17.261 -9.883 1.00 85.81 97 GLY A O 1
ATOM 819 N N . LEU A 1 98 ? -9.676 -16.711 -8.234 1.00 91.12 98 LEU A N 1
ATOM 820 C CA . LEU A 1 98 ? -9.808 -15.256 -8.304 1.00 91.12 98 LEU A CA 1
ATOM 821 C C . LEU A 1 98 ? -9.555 -14.712 -9.719 1.00 91.12 98 LEU A C 1
ATOM 823 O O . LEU A 1 98 ? -10.356 -13.933 -10.234 1.00 91.12 98 LEU A O 1
ATOM 827 N N . TYR A 1 99 ? -8.479 -15.153 -10.373 1.00 91.56 99 TYR A N 1
ATOM 828 C CA . TYR A 1 99 ? -8.059 -14.628 -11.678 1.00 91.56 99 TYR A CA 1
ATOM 829 C C . TYR A 1 99 ? -8.957 -15.085 -12.831 1.00 91.56 99 TYR A C 1
ATOM 831 O O . TYR A 1 99 ? -8.982 -14.448 -13.881 1.00 91.56 99 TYR A O 1
ATOM 839 N N . HIS A 1 100 ? -9.724 -16.161 -12.643 1.00 92.06 100 HIS A N 1
ATOM 840 C CA . HIS A 1 100 ? -10.687 -16.629 -13.640 1.00 92.06 100 HIS A CA 1
ATOM 841 C C . HIS A 1 100 ? -11.995 -15.832 -13.631 1.00 92.06 100 HIS A C 1
ATOM 843 O O . HIS A 1 100 ? -12.665 -15.751 -14.659 1.00 92.06 100 HIS A O 1
ATOM 849 N N . ASN A 1 101 ? -12.381 -15.257 -12.488 1.00 92.12 101 ASN A N 1
ATOM 850 C CA . ASN A 1 101 ? -13.614 -14.482 -12.364 1.00 92.12 101 ASN A CA 1
ATOM 851 C C . ASN A 1 101 ? -13.460 -13.351 -11.338 1.00 92.12 101 ASN A C 1
ATOM 853 O O . ASN A 1 101 ? -14.082 -13.376 -10.274 1.00 92.12 101 ASN A O 1
ATOM 857 N N . GLN A 1 102 ? -12.624 -12.357 -11.647 1.00 93.25 102 GLN A N 1
ATOM 858 C CA . GLN A 1 102 ? -12.331 -11.261 -10.716 1.00 93.25 102 GLN A CA 1
ATOM 859 C C . GLN A 1 102 ? -13.589 -10.495 -10.301 1.00 93.25 102 GLN A C 1
ATOM 861 O O . GLN A 1 102 ? -13.771 -10.229 -9.120 1.00 93.25 102 GLN A O 1
ATOM 866 N N . LEU A 1 103 ? -14.510 -10.217 -11.230 1.00 94.50 103 LEU A N 1
ATOM 867 C CA . LEU A 1 103 ? -15.734 -9.474 -10.915 1.00 94.50 103 LEU A CA 1
ATOM 868 C C . LEU A 1 103 ? -16.578 -10.162 -9.831 1.00 94.50 103 LEU A C 1
ATOM 870 O O . LEU A 1 103 ? -17.130 -9.489 -8.965 1.00 94.50 103 LEU A O 1
ATOM 874 N N . LEU A 1 104 ? -16.683 -11.494 -9.865 1.00 94.31 104 LEU A N 1
ATOM 875 C CA . LEU A 1 104 ? -17.362 -12.245 -8.811 1.00 94.31 104 LEU A CA 1
ATOM 876 C C . LEU A 1 104 ? -16.673 -12.051 -7.458 1.00 94.31 104 LEU A C 1
ATOM 878 O O . LEU A 1 104 ? -17.350 -11.794 -6.469 1.00 94.31 104 LEU A O 1
ATOM 882 N N . HIS A 1 105 ? -15.348 -12.171 -7.411 1.00 94.75 105 HIS A N 1
ATOM 883 C CA . HIS A 1 105 ? -14.602 -12.091 -6.157 1.00 94.75 105 HIS A CA 1
ATOM 884 C C . HIS A 1 105 ? -14.614 -10.673 -5.581 1.00 94.75 105 HIS A C 1
ATOM 886 O O . HIS A 1 105 ? -14.858 -10.512 -4.392 1.00 94.75 105 HIS A O 1
ATOM 892 N N . PHE A 1 106 ? -14.496 -9.640 -6.415 1.00 95.69 106 PHE A N 1
ATOM 893 C CA . PHE A 1 106 ? -14.642 -8.249 -5.980 1.00 95.69 106 PHE A CA 1
ATOM 894 C C . PHE A 1 106 ? -16.035 -7.961 -5.396 1.00 95.69 106 PHE A C 1
ATOM 896 O O . PHE A 1 106 ? -16.134 -7.306 -4.363 1.00 95.69 106 PHE A O 1
ATOM 903 N N . LYS A 1 107 ? -17.105 -8.551 -5.948 1.00 96.12 107 LYS A N 1
ATOM 904 C CA . LYS A 1 107 ? -18.447 -8.489 -5.332 1.00 96.12 107 LYS A CA 1
ATOM 905 C C . LYS A 1 107 ? -18.526 -9.193 -3.975 1.00 96.12 107 LYS A C 1
ATOM 907 O O . LYS A 1 107 ? -19.304 -8.785 -3.121 1.00 96.12 107 LYS A O 1
ATOM 912 N N . LEU A 1 108 ? -17.753 -10.262 -3.764 1.00 95.44 108 LEU A N 1
ATOM 913 C CA . LEU A 1 108 ? -17.681 -10.929 -2.458 1.00 95.44 108 LEU A CA 1
ATOM 914 C C . LEU A 1 108 ? -16.930 -10.078 -1.422 1.00 95.44 108 LEU A C 1
ATOM 916 O O . LEU A 1 108 ? -17.274 -10.140 -0.244 1.00 95.44 108 LEU A O 1
ATOM 920 N N . MET A 1 109 ? -15.935 -9.297 -1.856 1.00 96.19 109 MET A N 1
ATOM 921 C CA . MET A 1 109 ? -15.148 -8.399 -1.000 1.00 96.19 109 MET A CA 1
ATOM 922 C C . MET A 1 109 ? -15.880 -7.097 -0.650 1.00 96.19 109 MET A C 1
ATOM 924 O O . MET A 1 109 ? -15.613 -6.510 0.398 1.00 96.19 109 MET A O 1
ATOM 928 N N . GLU A 1 110 ? -16.812 -6.656 -1.497 1.00 96.31 110 GLU A N 1
ATOM 929 C CA . GLU A 1 110 ? -17.499 -5.362 -1.394 1.00 96.31 110 GLU A CA 1
ATOM 930 C C . GLU A 1 110 ? -18.090 -5.056 -0.000 1.00 96.31 110 GLU A C 1
ATOM 932 O O . GLU A 1 110 ? -17.865 -3.951 0.495 1.00 96.31 110 GLU A O 1
ATOM 937 N N . PRO A 1 111 ? -18.742 -5.996 0.721 1.00 97.44 111 PRO A N 1
ATOM 938 C CA . PRO A 1 111 ? -19.235 -5.719 2.073 1.00 97.44 111 PRO A CA 1
ATOM 939 C C . PRO A 1 111 ? -18.132 -5.381 3.084 1.00 97.44 111 PRO A C 1
ATOM 941 O O . PRO A 1 111 ? -18.371 -4.625 4.024 1.00 97.44 111 PRO A O 1
ATOM 944 N N . VAL A 1 112 ? -16.934 -5.950 2.919 1.00 98.00 112 VAL A N 1
ATOM 945 C CA . VAL A 1 112 ? -15.784 -5.653 3.784 1.00 98.00 112 VAL A CA 1
ATOM 946 C C . VAL A 1 112 ? -15.162 -4.317 3.398 1.00 98.00 112 VAL A C 1
ATOM 948 O O . VAL A 1 112 ? -14.886 -3.514 4.284 1.00 98.00 112 VAL A O 1
ATOM 951 N N . TYR A 1 113 ? -15.017 -4.057 2.095 1.00 97.38 113 TYR A N 1
ATOM 952 C CA . TYR A 1 113 ? -14.556 -2.769 1.571 1.00 97.38 113 TYR A CA 1
ATOM 953 C C . TYR A 1 113 ? -15.414 -1.611 2.104 1.00 97.38 113 TYR A C 1
ATOM 955 O O . TYR A 1 113 ? -14.885 -0.691 2.722 1.00 97.38 113 TYR A O 1
ATOM 963 N N . LEU A 1 114 ? -16.743 -1.694 1.965 1.00 97.44 114 LEU A N 1
ATOM 964 C CA . LEU A 1 114 ? -17.660 -0.649 2.435 1.00 97.44 114 LEU A CA 1
ATOM 965 C C . LEU A 1 114 ? -17.598 -0.463 3.956 1.00 97.44 114 LEU A C 1
ATOM 967 O O . LEU A 1 114 ? -17.609 0.663 4.440 1.00 97.44 114 LEU A O 1
ATOM 971 N N . ALA A 1 115 ? -17.462 -1.552 4.719 1.00 98.12 115 ALA A N 1
ATOM 972 C CA . ALA A 1 115 ? -17.315 -1.460 6.170 1.00 98.12 115 ALA A CA 1
ATOM 973 C C . ALA A 1 115 ? -16.013 -0.759 6.598 1.00 98.12 115 ALA A C 1
ATOM 975 O O . ALA A 1 115 ? -15.986 -0.152 7.672 1.00 98.12 115 ALA A O 1
ATOM 976 N N . ILE A 1 116 ? -14.943 -0.858 5.800 1.00 98.06 116 ILE A N 1
ATOM 977 C CA . ILE A 1 116 ? -13.690 -0.123 6.017 1.00 98.06 116 ILE A CA 1
ATOM 978 C C . ILE A 1 116 ? -13.871 1.349 5.647 1.00 98.06 116 ILE A C 1
ATOM 980 O O . ILE A 1 116 ? -13.530 2.197 6.467 1.00 98.06 116 ILE A O 1
ATOM 984 N N . GLU A 1 117 ? -14.448 1.653 4.481 1.00 98.06 117 GLU A N 1
ATOM 985 C CA . GLU A 1 117 ? -14.748 3.030 4.051 1.00 98.06 117 GLU A CA 1
ATOM 986 C C . GLU A 1 117 ? -15.544 3.790 5.119 1.00 98.06 117 GLU A C 1
ATOM 988 O O . GLU A 1 117 ? -15.100 4.832 5.599 1.00 98.06 117 GLU A O 1
ATOM 993 N N . GLU A 1 118 ? -16.672 3.222 5.560 1.00 98.19 118 GLU A N 1
ATOM 994 C CA . GLU A 1 118 ? -17.533 3.803 6.597 1.00 98.19 118 GLU A CA 1
ATOM 995 C C . GLU A 1 118 ? -16.769 4.012 7.912 1.00 98.19 118 GLU A C 1
ATOM 997 O O . GLU A 1 118 ? -16.900 5.042 8.570 1.00 98.19 118 GLU A O 1
ATOM 1002 N N . LEU A 1 119 ? -15.934 3.043 8.303 1.00 98.31 119 LEU A N 1
ATOM 1003 C CA . LEU A 1 119 ? -15.131 3.135 9.520 1.00 98.31 119 LEU A CA 1
ATOM 1004 C C . LEU A 1 119 ? -14.094 4.263 9.431 1.00 98.31 119 LEU A C 1
ATOM 1006 O O . LEU A 1 119 ? -13.926 5.022 10.387 1.00 98.31 119 LEU A O 1
ATOM 1010 N N . LEU A 1 120 ? -13.381 4.371 8.309 1.00 98.00 120 LEU A N 1
ATOM 1011 C CA . LEU A 1 120 ? -12.389 5.422 8.094 1.00 98.00 120 LEU A CA 1
ATOM 1012 C C . LEU A 1 120 ? -13.059 6.800 8.019 1.00 98.00 120 LEU A C 1
ATOM 1014 O O . LEU A 1 120 ? -12.529 7.751 8.598 1.00 98.00 120 LEU A O 1
ATOM 1018 N N . GLU A 1 121 ? -14.236 6.903 7.397 1.00 98.06 121 GLU A N 1
ATOM 1019 C CA . GLU A 1 121 ? -15.047 8.125 7.362 1.00 98.06 121 GLU A CA 1
ATOM 1020 C C . GLU A 1 121 ? -15.498 8.553 8.767 1.00 98.06 121 GLU A C 1
ATOM 1022 O O . GLU A 1 121 ? -15.291 9.706 9.150 1.00 98.06 121 GLU A O 1
ATOM 1027 N N . GLU A 1 122 ? -16.023 7.631 9.580 1.00 98.19 122 GLU A N 1
ATOM 1028 C CA . GLU A 1 122 ? -16.444 7.903 10.963 1.00 98.19 122 GLU A CA 1
ATOM 1029 C C . GLU A 1 122 ? -15.309 8.459 11.836 1.00 98.19 122 GLU A C 1
ATOM 1031 O O . GLU A 1 122 ? -15.527 9.338 12.674 1.00 98.19 122 GLU A O 1
ATOM 1036 N N . TYR A 1 123 ? -14.086 7.960 11.642 1.00 97.25 123 TYR A N 1
ATOM 1037 C CA . TYR A 1 123 ? -12.901 8.465 12.337 1.00 97.25 123 TYR A CA 1
ATOM 1038 C C . TYR A 1 123 ? -12.273 9.697 11.668 1.00 97.25 123 TYR A C 1
ATOM 1040 O O . TYR A 1 123 ? -11.312 10.255 12.207 1.00 97.25 123 TYR A O 1
ATOM 1048 N N . GLY A 1 124 ? -12.794 10.136 10.519 1.00 96.81 124 GLY A N 1
ATOM 1049 C CA . GLY A 1 124 ? -12.252 11.246 9.741 1.00 96.81 124 GLY A CA 1
ATOM 1050 C C . GLY A 1 124 ? -10.831 10.982 9.240 1.00 96.81 124 GLY A C 1
ATOM 1051 O O . GLY A 1 124 ? -10.004 11.895 9.244 1.00 96.81 124 GLY A O 1
ATOM 1052 N N . ILE A 1 125 ? -10.519 9.734 8.873 1.00 97.06 125 ILE A N 1
ATOM 1053 C CA . ILE A 1 125 ? -9.204 9.313 8.380 1.00 97.06 125 ILE A CA 1
ATOM 1054 C C . ILE A 1 125 ? -9.183 9.445 6.850 1.00 97.06 125 ILE A C 1
ATOM 1056 O O . ILE A 1 125 ? -9.755 8.605 6.149 1.00 97.06 125 ILE A O 1
ATOM 1060 N N . PRO A 1 126 ? -8.507 10.473 6.301 1.00 96.44 126 PRO A N 1
ATOM 1061 C CA . PRO A 1 126 ? -8.368 10.604 4.863 1.00 96.44 126 PRO A CA 1
ATOM 1062 C C . PRO A 1 126 ? -7.449 9.507 4.334 1.00 96.44 126 PRO A C 1
ATOM 1064 O O . PRO A 1 126 ? -6.371 9.243 4.884 1.00 96.44 126 PRO A O 1
ATOM 1067 N N . HIS A 1 127 ? -7.860 8.899 3.235 1.00 96.75 127 HIS A N 1
ATOM 1068 C CA . HIS A 1 127 ? -7.116 7.840 2.585 1.00 96.75 127 HIS A CA 1
ATOM 1069 C C . HIS A 1 127 ? -7.347 7.890 1.072 1.00 96.75 127 HIS A C 1
ATOM 1071 O O . HIS A 1 127 ? -8.236 8.589 0.580 1.00 96.75 127 HIS A O 1
ATOM 1077 N N . ILE A 1 128 ? -6.498 7.182 0.340 1.00 95.25 128 ILE A N 1
ATOM 1078 C CA . ILE A 1 128 ? -6.727 6.828 -1.057 1.00 95.25 128 ILE A CA 1
ATOM 1079 C C . ILE A 1 128 ? -6.789 5.313 -1.159 1.00 95.25 128 ILE A C 1
ATOM 1081 O O . ILE A 1 128 ? -6.092 4.623 -0.413 1.00 95.25 128 ILE A O 1
ATOM 1085 N N . ASN A 1 129 ? -7.571 4.832 -2.115 1.00 93.25 129 ASN A N 1
ATOM 1086 C CA . ASN A 1 129 ? -7.645 3.415 -2.421 1.00 93.25 129 ASN A CA 1
ATOM 1087 C C . ASN A 1 129 ? -6.897 3.132 -3.711 1.00 93.25 129 ASN A C 1
ATOM 1089 O O . ASN A 1 129 ? -7.098 3.817 -4.720 1.00 93.25 129 ASN A O 1
ATOM 1093 N N . ASP A 1 130 ? -6.055 2.110 -3.677 1.00 90.38 130 ASP A N 1
ATOM 1094 C CA . ASP A 1 130 ? -5.660 1.399 -4.882 1.00 90.38 130 ASP A CA 1
ATOM 1095 C C . ASP A 1 130 ? -6.330 0.018 -4.893 1.00 90.38 130 ASP A C 1
ATOM 1097 O O . ASP A 1 130 ? -6.832 -0.466 -3.876 1.00 90.38 130 ASP A O 1
ATOM 1101 N N . SER A 1 131 ? -6.396 -0.588 -6.073 1.00 91.81 131 SER A N 1
ATOM 1102 C CA . SER A 1 131 ? -6.864 -1.965 -6.216 1.00 91.81 131 SER A CA 1
ATOM 1103 C C . SER A 1 131 ? -5.711 -2.822 -6.701 1.00 91.81 131 SER A C 1
ATOM 1105 O O . SER A 1 131 ? -4.969 -2.428 -7.606 1.00 91.81 131 SER A O 1
ATOM 1107 N N . THR A 1 132 ? -5.575 -3.995 -6.100 1.00 91.81 132 THR A N 1
ATOM 1108 C CA . THR A 1 132 ? -4.634 -5.026 -6.521 1.00 91.81 132 THR A CA 1
ATOM 1109 C C . THR A 1 132 ? -5.379 -6.083 -7.329 1.00 91.81 132 THR A C 1
ATOM 1111 O O . THR A 1 132 ? -6.576 -5.984 -7.598 1.00 91.81 132 THR A O 1
ATOM 1114 N N . SER A 1 133 ? -4.681 -7.141 -7.735 1.00 90.31 133 SER A N 1
ATOM 1115 C CA . SER A 1 133 ? -5.348 -8.259 -8.400 1.00 90.31 133 SER A CA 1
ATOM 1116 C C . SER A 1 133 ? -6.252 -9.084 -7.472 1.00 90.31 133 SER A C 1
ATOM 1118 O O . SER A 1 133 ? -7.137 -9.779 -7.978 1.00 90.31 133 SER A O 1
ATOM 1120 N N . SER A 1 134 ? -6.019 -9.003 -6.154 1.00 93.25 134 SER A N 1
ATOM 1121 C CA . SER A 1 134 ? -6.665 -9.791 -5.095 1.00 93.25 134 SER A CA 1
ATOM 1122 C C . SER A 1 134 ? -7.440 -8.963 -4.078 1.00 93.25 134 SER A C 1
ATOM 1124 O O . SER A 1 134 ? -8.135 -9.548 -3.254 1.00 93.25 134 SER A O 1
ATOM 1126 N N . GLY A 1 135 ? -7.381 -7.634 -4.135 1.00 95.75 135 GLY A N 1
ATOM 1127 C CA . GLY A 1 135 ? -7.990 -6.792 -3.116 1.00 95.75 135 GLY A CA 1
ATOM 1128 C C . GLY A 1 135 ? -7.684 -5.313 -3.285 1.00 95.75 135 GLY A C 1
ATOM 1129 O O . GLY A 1 135 ? -7.728 -4.784 -4.399 1.00 95.75 135 GLY A O 1
ATOM 1130 N N . TYR A 1 136 ? -7.399 -4.656 -2.166 1.00 96.56 136 TYR A N 1
ATOM 1131 C CA . TYR A 1 136 ? -7.283 -3.208 -2.055 1.00 96.56 136 TYR A CA 1
ATOM 1132 C C . TYR A 1 136 ? -6.185 -2.821 -1.068 1.00 96.56 136 TYR A C 1
ATOM 1134 O O . TYR A 1 136 ? -6.058 -3.448 -0.017 1.00 96.56 136 TYR A O 1
ATOM 1142 N N . HIS A 1 137 ? -5.483 -1.723 -1.341 1.00 96.56 137 HIS A N 1
ATOM 1143 C CA . HIS A 1 137 ? -4.770 -1.000 -0.296 1.00 96.56 137 HIS A CA 1
ATOM 1144 C C . HIS A 1 137 ? -5.539 0.262 0.094 1.00 96.56 137 HIS A C 1
ATOM 1146 O O . HIS A 1 137 ? -5.843 1.099 -0.759 1.00 96.56 137 HIS A O 1
ATOM 1152 N N . PHE A 1 138 ? -5.753 0.451 1.396 1.00 97.69 138 PHE A N 1
ATOM 1153 C CA . PHE A 1 138 ? -6.194 1.725 1.966 1.00 97.69 138 PHE A CA 1
ATOM 1154 C C . PHE A 1 138 ? -4.965 2.477 2.469 1.00 97.69 138 PHE A C 1
ATOM 1156 O O . PHE A 1 138 ? -4.259 2.015 3.372 1.00 97.69 138 PHE A O 1
ATOM 1163 N N . ILE A 1 139 ? -4.673 3.625 1.859 1.00 96.62 139 ILE A N 1
ATOM 1164 C CA . ILE A 1 139 ? -3.397 4.317 2.045 1.00 96.62 139 ILE A CA 1
ATOM 1165 C C . ILE A 1 139 ? -3.619 5.704 2.639 1.00 96.62 139 ILE A C 1
ATOM 1167 O O . ILE A 1 139 ? -4.209 6.582 2.008 1.00 96.62 139 ILE A O 1
ATOM 1171 N N . SER A 1 140 ? -3.050 5.941 3.820 1.00 96.69 140 SER A N 1
ATOM 1172 C CA . SER A 1 140 ? -3.017 7.254 4.469 1.00 96.69 140 SER A CA 1
ATOM 1173 C C . SER A 1 140 ? -1.585 7.756 4.626 1.00 96.69 140 SER A C 1
ATOM 1175 O O . SER A 1 140 ? -0.660 7.012 4.955 1.00 96.69 140 SER A O 1
ATOM 1177 N N . LEU A 1 141 ? -1.393 9.062 4.446 1.00 95.38 141 LEU A N 1
ATOM 1178 C CA . LEU A 1 141 ? -0.110 9.732 4.649 1.00 95.38 141 LEU A CA 1
ATOM 1179 C C . LEU A 1 141 ? -0.184 10.619 5.894 1.00 95.38 141 LEU A C 1
ATOM 1181 O O . LEU A 1 141 ? -0.988 11.548 5.947 1.00 95.38 141 LEU A O 1
ATOM 1185 N N . ILE A 1 142 ? 0.684 10.377 6.879 1.00 97.31 142 ILE A N 1
ATOM 1186 C CA . ILE A 1 142 ? 0.718 11.142 8.129 1.00 97.31 142 ILE A CA 1
ATOM 1187 C C . ILE A 1 142 ? 2.037 11.929 8.213 1.00 97.31 142 ILE A C 1
ATOM 1189 O O . ILE A 1 142 ? 3.067 11.360 8.592 1.00 97.31 142 ILE A O 1
ATOM 1193 N N . PRO A 1 143 ? 2.047 13.241 7.895 1.00 96.69 143 PRO A N 1
ATOM 1194 C CA . PRO A 1 143 ? 3.266 14.051 7.911 1.00 96.69 143 PRO A CA 1
ATOM 1195 C C . PRO A 1 143 ? 3.923 14.107 9.292 1.00 96.69 143 PRO A C 1
ATOM 1197 O O . PRO A 1 143 ? 3.238 14.337 10.292 1.00 96.69 143 PRO A O 1
ATOM 1200 N N . TYR A 1 144 ? 5.256 14.026 9.351 1.00 96.94 144 TYR A N 1
ATOM 1201 C CA . TYR A 1 144 ? 6.035 14.132 10.597 1.00 96.94 144 TYR A CA 1
ATOM 1202 C C . TYR A 1 144 ? 5.856 15.475 11.322 1.00 96.94 144 TYR A C 1
ATOM 1204 O O . TYR A 1 144 ? 6.094 15.584 12.524 1.00 96.94 144 TYR A O 1
ATOM 1212 N N . SER A 1 145 ? 5.438 16.519 10.604 1.00 96.75 145 SER A N 1
ATOM 1213 C CA . SER A 1 145 ? 5.126 17.834 11.172 1.00 96.75 145 SER A CA 1
ATOM 1214 C C . SER A 1 145 ? 3.771 17.881 11.894 1.00 96.75 145 SER A C 1
ATOM 1216 O O . SER A 1 145 ? 3.543 18.775 12.718 1.00 96.75 145 SER A O 1
ATOM 1218 N N . SER A 1 146 ? 2.872 16.931 11.625 1.00 97.62 146 SER A N 1
ATOM 1219 C CA . SER A 1 146 ? 1.497 16.946 12.129 1.00 97.62 146 SER A CA 1
ATOM 1220 C C . SER A 1 146 ? 1.400 16.629 13.628 1.00 97.62 146 SER A C 1
ATOM 1222 O O . SER A 1 146 ? 2.246 15.957 14.223 1.00 97.62 146 SER A O 1
ATOM 1224 N N . THR A 1 147 ? 0.330 17.108 14.269 1.00 97.81 147 THR A N 1
ATOM 1225 C CA . THR A 1 147 ? -0.027 16.723 15.647 1.00 97.81 147 THR A CA 1
ATOM 1226 C C . THR A 1 147 ?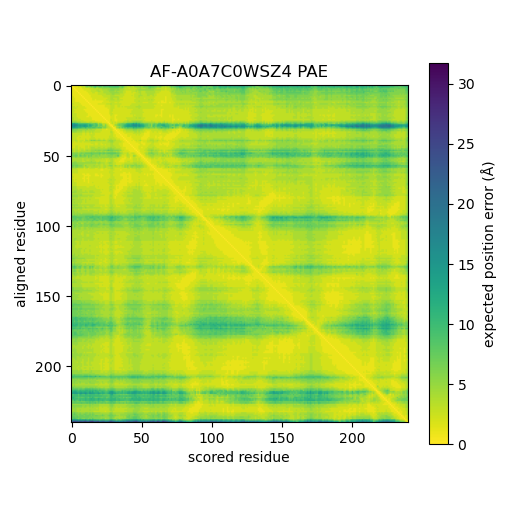 -0.406 15.246 15.746 1.00 97.81 147 THR A C 1
ATOM 1228 O O . THR A 1 147 ? -0.140 14.628 16.775 1.00 97.81 147 THR A O 1
ATOM 1231 N N . VAL A 1 148 ? -0.995 14.682 14.686 1.00 97.44 148 VAL A N 1
ATOM 1232 C CA . VAL A 1 148 ? -1.364 13.263 14.589 1.00 97.44 148 VAL A CA 1
ATOM 1233 C C . VAL A 1 148 ? -0.118 12.391 14.679 1.00 97.44 148 VAL A C 1
ATOM 1235 O O . VAL A 1 148 ? -0.064 11.508 15.530 1.00 97.44 148 VAL A O 1
ATOM 1238 N N . HIS A 1 149 ? 0.930 12.699 13.907 1.00 98.25 149 HIS A N 1
ATOM 1239 C CA . HIS A 1 149 ? 2.184 11.944 13.968 1.00 98.25 149 HIS A CA 1
ATOM 1240 C C . HIS A 1 149 ? 2.812 11.973 15.363 1.00 98.25 149 HIS A C 1
ATOM 1242 O O . HIS A 1 149 ? 3.179 10.934 15.900 1.00 98.25 149 HIS A O 1
ATOM 1248 N N . ARG A 1 150 ? 2.807 13.133 16.033 1.00 98.12 150 ARG A N 1
ATOM 1249 C CA . ARG A 1 150 ? 3.273 13.231 17.429 1.00 98.12 150 ARG A CA 1
ATOM 1250 C C . ARG A 1 150 ? 2.481 12.355 18.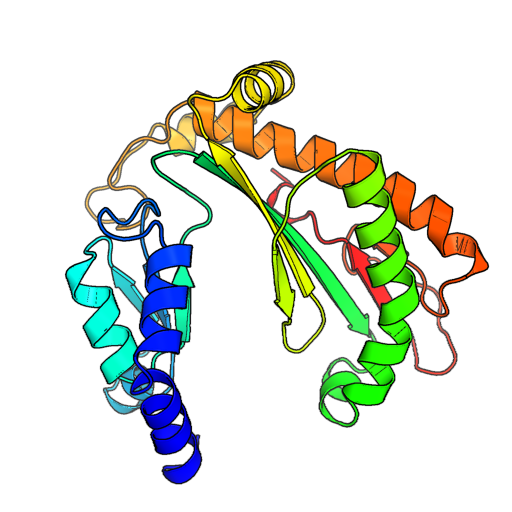402 1.00 98.12 150 ARG A C 1
ATOM 1252 O O . ARG A 1 150 ? 3.035 11.943 19.418 1.00 98.12 150 ARG A O 1
ATOM 1259 N N . LYS A 1 151 ? 1.196 12.093 18.138 1.00 98.06 151 LYS A N 1
ATOM 1260 C CA . LYS A 1 151 ? 0.395 11.142 18.924 1.00 98.06 151 LYS A CA 1
ATOM 1261 C C . LYS A 1 151 ? 0.774 9.696 18.595 1.00 98.06 151 LYS A C 1
ATOM 1263 O O . LYS A 1 151 ? 0.927 8.917 19.530 1.00 98.06 151 LYS A O 1
ATOM 1268 N N . LEU A 1 152 ? 1.007 9.371 17.319 1.00 98.06 152 LEU A N 1
ATOM 1269 C CA . LEU A 1 152 ? 1.526 8.061 16.902 1.00 98.06 152 LEU A CA 1
ATOM 1270 C C . LEU A 1 152 ? 2.851 7.747 17.602 1.00 98.06 152 LEU A C 1
ATOM 1272 O O . LEU A 1 152 ? 2.985 6.698 18.223 1.00 98.06 152 LEU A O 1
ATOM 1276 N N . GLU A 1 153 ? 3.792 8.696 17.617 1.00 98.06 153 GLU A N 1
ATOM 1277 C CA . GLU A 1 153 ? 5.089 8.522 18.284 1.00 98.06 153 GLU A CA 1
ATOM 1278 C C . GLU A 1 153 ? 4.969 8.123 19.773 1.00 98.06 153 GLU A C 1
ATOM 1280 O O . GLU A 1 153 ? 5.893 7.515 20.309 1.00 98.06 153 GLU A O 1
ATOM 1285 N N . ARG A 1 154 ? 3.863 8.459 20.456 1.00 97.56 154 ARG A N 1
ATOM 1286 C CA . ARG A 1 154 ? 3.645 8.145 21.883 1.00 97.56 154 ARG A CA 1
ATOM 1287 C C . ARG A 1 154 ? 3.132 6.731 22.132 1.00 97.56 154 ARG A C 1
ATOM 1289 O O . ARG A 1 154 ? 3.359 6.209 23.217 1.00 97.56 154 ARG A O 1
ATOM 1296 N N . ILE A 1 155 ? 2.421 6.151 21.168 1.00 96.81 155 ILE A N 1
ATOM 1297 C CA . ILE A 1 155 ? 1.861 4.794 21.269 1.00 96.81 155 ILE A CA 1
ATOM 1298 C C . ILE A 1 155 ? 2.695 3.766 20.492 1.00 96.81 155 ILE A C 1
ATOM 1300 O O . ILE A 1 155 ? 2.496 2.564 20.646 1.00 96.81 155 ILE A O 1
ATOM 1304 N N . GLY A 1 156 ? 3.634 4.236 19.670 1.00 96.38 156 GLY A N 1
ATOM 1305 C CA . GLY A 1 156 ? 4.596 3.414 18.953 1.00 96.38 156 GLY A CA 1
ATOM 1306 C C . GLY A 1 156 ? 5.676 2.865 19.873 1.00 96.38 156 GLY A C 1
ATOM 1307 O O . GLY A 1 156 ? 6.340 3.618 20.589 1.00 96.38 156 GLY A O 1
ATOM 1308 N N . PHE A 1 157 ? 5.885 1.555 19.816 1.00 94.81 157 PHE A N 1
ATOM 1309 C CA . PHE A 1 157 ? 6.840 0.862 20.672 1.00 94.81 157 PHE A CA 1
ATOM 1310 C C . PHE A 1 157 ? 7.575 -0.219 19.865 1.00 94.81 157 PHE A C 1
ATOM 1312 O O . PHE A 1 157 ? 7.291 -1.400 20.043 1.00 94.81 157 PHE A O 1
ATOM 1319 N N . PRO A 1 158 ? 8.458 0.183 18.930 1.00 94.38 158 PRO A N 1
ATOM 1320 C CA . PRO A 1 158 ? 9.221 -0.763 18.124 1.00 94.38 158 PRO A CA 1
ATOM 1321 C C . PRO A 1 158 ? 10.194 -1.557 19.001 1.00 94.38 158 PRO A C 1
ATOM 1323 O O . PRO A 1 158 ? 10.763 -1.018 19.959 1.00 94.38 158 PRO A O 1
ATOM 1326 N N . GLU A 1 159 ? 10.409 -2.821 18.645 1.00 93.94 159 GLU A N 1
ATOM 1327 C CA . GLU A 1 159 ? 11.306 -3.717 19.368 1.00 93.94 159 GLU A CA 1
ATOM 1328 C C . GLU A 1 159 ? 12.748 -3.194 19.407 1.00 93.94 159 GLU A C 1
ATOM 1330 O O . GLU A 1 159 ? 13.270 -2.615 18.448 1.00 93.94 159 GLU A O 1
ATOM 1335 N N . LYS A 1 160 ? 13.439 -3.409 20.534 1.00 93.38 160 LYS A N 1
ATOM 1336 C CA . LYS A 1 160 ? 14.808 -2.886 20.724 1.00 93.38 160 LYS A CA 1
ATOM 1337 C C . LYS A 1 160 ? 15.796 -3.476 19.718 1.00 93.38 160 LYS A C 1
ATOM 1339 O O . LYS A 1 160 ? 16.691 -2.774 19.252 1.00 93.38 160 LYS A O 1
ATOM 1344 N N . SER A 1 161 ? 15.651 -4.761 19.400 1.00 94.00 161 SER A N 1
ATOM 1345 C CA . SER A 1 161 ? 16.472 -5.455 18.402 1.00 94.00 161 SER A CA 1
ATOM 1346 C C . SER A 1 161 ? 16.300 -4.839 17.011 1.00 94.00 161 SER A C 1
ATOM 1348 O O . SER A 1 161 ? 17.295 -4.625 16.315 1.00 94.00 161 SER A O 1
ATOM 1350 N N . LEU A 1 162 ? 15.066 -4.485 16.643 1.00 91.44 162 LEU A N 1
ATOM 1351 C CA . LEU A 1 162 ? 14.754 -3.809 15.389 1.00 91.44 162 LEU A CA 1
ATOM 1352 C C . LEU A 1 162 ? 15.349 -2.399 15.357 1.00 91.44 162 LEU A C 1
ATOM 1354 O O . LEU A 1 162 ? 16.084 -2.075 14.429 1.00 91.44 162 LEU A O 1
ATOM 1358 N N . LEU A 1 163 ? 15.169 -1.605 16.419 1.00 93.06 163 LEU A N 1
ATOM 1359 C CA . LEU A 1 163 ? 15.799 -0.282 16.528 1.00 93.06 163 LEU A CA 1
ATOM 1360 C C . LEU A 1 163 ? 17.328 -0.341 16.398 1.00 93.06 163 LEU A C 1
ATOM 1362 O O . LEU A 1 163 ? 17.935 0.529 15.770 1.00 93.06 163 LEU A O 1
ATOM 1366 N N . ASN A 1 164 ? 17.961 -1.369 16.968 1.00 92.56 164 ASN A N 1
ATOM 1367 C CA . ASN A 1 164 ? 19.400 -1.571 16.833 1.00 92.56 164 ASN A CA 1
ATOM 1368 C C . ASN A 1 164 ? 19.789 -1.837 15.376 1.00 92.56 164 ASN A C 1
ATOM 1370 O O . ASN A 1 164 ? 20.735 -1.222 14.887 1.00 92.56 164 ASN A O 1
ATOM 1374 N N . LYS A 1 165 ? 19.054 -2.706 14.676 1.00 90.06 165 LYS A N 1
ATOM 1375 C CA . LYS A 1 165 ? 19.259 -2.990 13.249 1.00 90.06 165 LYS A CA 1
ATOM 1376 C C . LYS A 1 165 ? 19.053 -1.738 12.389 1.00 90.06 165 LYS A C 1
ATOM 1378 O O . LYS A 1 165 ? 19.894 -1.435 11.550 1.00 90.06 165 LYS A O 1
ATOM 1383 N N . ASP A 1 166 ? 18.004 -0.972 12.656 1.00 89.19 166 ASP A N 1
ATOM 1384 C CA . ASP A 1 166 ? 17.627 0.230 11.904 1.00 89.19 166 ASP A CA 1
ATOM 1385 C C . ASP A 1 166 ? 18.569 1.428 12.132 1.00 89.19 166 ASP A C 1
ATOM 1387 O O . ASP A 1 166 ? 18.605 2.388 11.353 1.00 89.19 166 ASP A O 1
ATOM 1391 N N . SER A 1 167 ? 19.368 1.371 13.201 1.00 88.94 167 SER A N 1
ATOM 1392 C CA . SER A 1 167 ? 20.421 2.347 13.493 1.00 88.94 167 SER A CA 1
ATOM 1393 C C . SER A 1 167 ? 21.719 2.111 12.706 1.00 88.94 167 SER A C 1
ATOM 1395 O O . SER A 1 167 ? 22.606 2.976 12.712 1.00 88.94 167 SER A O 1
ATOM 1397 N N . GLN A 1 168 ? 21.839 0.960 12.036 1.00 91.12 168 GLN A N 1
ATOM 1398 C CA . GLN A 1 168 ? 23.008 0.576 11.249 1.00 91.12 168 GLN A CA 1
ATOM 1399 C C . GLN A 1 168 ? 22.852 1.024 9.797 1.00 91.12 168 GLN A C 1
ATOM 1401 O O . GLN A 1 168 ? 21.772 0.954 9.215 1.00 91.12 168 GLN A O 1
ATOM 1406 N N . THR A 1 169 ? 23.955 1.468 9.199 1.00 91.19 169 THR A N 1
ATOM 1407 C CA . THR A 1 169 ? 24.032 1.748 7.765 1.00 91.19 169 THR A CA 1
ATOM 1408 C C . THR A 1 169 ? 25.030 0.812 7.108 1.00 91.19 169 THR A C 1
ATOM 1410 O O . THR A 1 169 ? 26.066 0.484 7.686 1.00 91.19 169 THR A O 1
ATOM 1413 N N . HIS A 1 170 ? 24.735 0.401 5.879 1.00 87.75 170 HIS A N 1
ATOM 1414 C CA . HIS A 1 170 ? 25.605 -0.463 5.091 1.00 87.75 170 HIS A CA 1
ATOM 1415 C C . HIS A 1 170 ? 25.775 0.159 3.709 1.00 87.75 170 HIS A C 1
ATOM 1417 O O . HIS A 1 170 ? 24.803 0.335 2.984 1.00 87.75 170 HIS A O 1
ATOM 1423 N N . ARG A 1 171 ? 27.016 0.502 3.342 1.00 84.75 171 ARG A N 1
ATOM 1424 C CA . ARG A 1 171 ? 27.309 1.170 2.059 1.00 84.75 171 ARG A CA 1
ATOM 1425 C C . ARG A 1 171 ? 26.936 0.326 0.839 1.00 84.75 171 ARG A C 1
ATOM 1427 O O . ARG A 1 171 ? 26.646 0.889 -0.205 1.00 84.75 171 ARG A O 1
ATOM 1434 N N . GLU A 1 172 ? 26.950 -0.995 0.985 1.00 85.88 172 GLU A N 1
ATOM 1435 C CA . GLU A 1 172 ? 26.616 -1.955 -0.075 1.00 85.88 172 GLU A 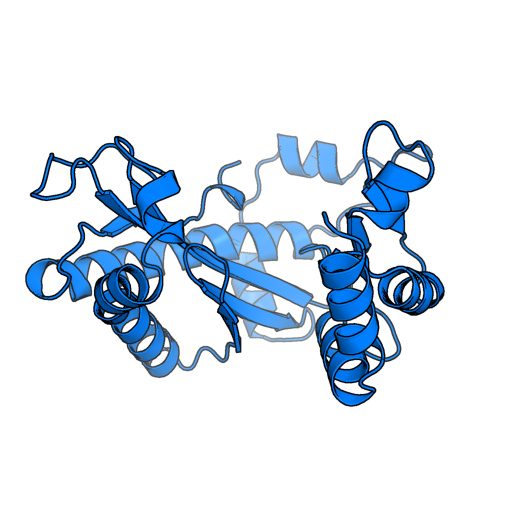CA 1
ATOM 1436 C C . GLU A 1 172 ? 25.121 -2.323 -0.102 1.00 85.88 172 GLU A C 1
ATOM 1438 O O . GLU A 1 172 ? 24.668 -2.997 -1.024 1.00 85.88 172 GLU A O 1
ATOM 1443 N N . ASP A 1 173 ? 24.339 -1.883 0.892 1.00 85.44 173 ASP A N 1
ATOM 1444 C CA . ASP A 1 173 ? 22.894 -2.102 0.938 1.00 85.44 173 ASP A CA 1
ATOM 1445 C C . ASP A 1 173 ? 22.169 -0.806 0.577 1.00 85.44 173 ASP A C 1
ATOM 1447 O O . ASP A 1 173 ? 22.022 0.109 1.393 1.00 85.44 173 ASP A O 1
ATOM 1451 N N . ASN A 1 174 ? 21.650 -0.754 -0.648 1.00 80.88 174 ASN A N 1
ATOM 1452 C CA . ASN A 1 174 ? 20.926 0.411 -1.148 1.00 80.88 174 ASN A CA 1
ATOM 1453 C C . ASN A 1 174 ? 19.659 0.747 -0.333 1.00 80.88 174 ASN A C 1
ATOM 1455 O O . ASN A 1 174 ? 19.150 1.860 -0.440 1.00 80.88 174 ASN A O 1
ATOM 1459 N N . LYS A 1 175 ? 19.153 -0.175 0.504 1.00 85.00 175 LYS A N 1
ATOM 1460 C CA . LYS A 1 175 ? 18.023 0.072 1.416 1.00 85.00 175 LYS A CA 1
ATOM 1461 C C . LYS A 1 175 ? 18.454 0.607 2.784 1.00 85.00 175 LYS A C 1
ATOM 1463 O O . LYS A 1 175 ? 17.593 1.028 3.549 1.00 85.00 175 LYS A O 1
ATOM 1468 N N . ARG A 1 176 ? 19.752 0.595 3.111 1.00 85.75 176 ARG A N 1
ATOM 1469 C CA . ARG A 1 176 ? 20.307 1.011 4.417 1.00 85.75 176 ARG A CA 1
ATOM 1470 C C . ARG A 1 176 ? 21.452 2.010 4.277 1.00 85.75 176 ARG A C 1
ATOM 1472 O O . ARG A 1 176 ? 22.412 2.003 5.049 1.00 85.75 176 ARG A O 1
ATOM 1479 N N . LEU A 1 177 ? 21.339 2.911 3.306 1.00 87.06 177 LEU A N 1
ATOM 1480 C CA . LEU A 1 177 ? 22.302 3.999 3.112 1.00 87.06 177 LEU A CA 1
ATOM 1481 C C . LEU A 1 177 ? 22.197 5.078 4.203 1.00 87.06 177 LEU A C 1
ATOM 1483 O O . LEU A 1 177 ? 23.161 5.796 4.469 1.00 87.06 177 LEU A O 1
ATOM 1487 N N . ARG A 1 178 ? 21.039 5.174 4.866 1.00 89.06 178 ARG A N 1
ATOM 1488 C CA . ARG A 1 178 ? 20.741 6.142 5.924 1.00 89.06 178 ARG A CA 1
ATOM 1489 C C . ARG A 1 178 ? 20.183 5.434 7.155 1.00 89.06 178 ARG A C 1
ATOM 1491 O O . ARG A 1 178 ? 19.541 4.399 7.041 1.00 89.06 178 ARG A O 1
ATOM 1498 N N . LYS A 1 179 ? 20.411 6.014 8.335 1.00 91.94 179 LYS A N 1
ATOM 1499 C CA . LYS A 1 179 ? 19.792 5.550 9.584 1.00 91.94 179 LYS A CA 1
ATOM 1500 C C . LYS A 1 179 ? 18.295 5.858 9.587 1.00 91.94 179 LYS A C 1
ATOM 1502 O O . LYS A 1 179 ? 17.905 6.975 9.223 1.00 91.94 179 LYS A O 1
ATOM 1507 N N . LEU A 1 180 ? 17.476 4.926 10.071 1.00 91.88 180 LEU A N 1
ATOM 1508 C CA . LEU A 1 180 ? 16.055 5.178 10.300 1.00 91.88 180 LEU A CA 1
ATOM 1509 C C . LEU A 1 180 ? 15.887 6.140 11.489 1.00 91.88 180 LEU A C 1
ATOM 1511 O O . LEU A 1 180 ? 16.362 5.855 12.591 1.00 91.88 180 LEU A O 1
ATOM 1515 N N . PRO A 1 181 ? 15.216 7.292 11.321 1.00 94.00 181 PRO A N 1
ATOM 1516 C CA . PRO A 1 181 ? 14.924 8.164 12.449 1.00 94.00 181 PRO A CA 1
ATOM 1517 C C . PRO A 1 181 ? 13.984 7.472 13.440 1.00 94.00 181 PRO A C 1
ATOM 1519 O O . PRO A 1 181 ? 12.967 6.912 13.033 1.00 94.00 181 PRO A O 1
ATOM 1522 N N . LEU A 1 182 ? 14.246 7.598 14.746 1.00 95.06 182 LEU A N 1
ATOM 1523 C CA . LEU A 1 182 ? 13.420 6.976 15.794 1.00 95.06 182 LEU A CA 1
ATOM 1524 C C . LEU A 1 182 ? 11.929 7.326 15.669 1.00 95.06 182 LEU A C 1
ATOM 1526 O O . LEU A 1 182 ? 11.068 6.485 15.906 1.00 95.06 182 LEU A O 1
ATOM 1530 N N . ARG A 1 183 ? 11.611 8.559 15.261 1.00 95.69 183 ARG A N 1
ATOM 1531 C CA . ARG A 1 183 ? 10.222 8.965 15.018 1.00 95.69 183 ARG A CA 1
ATOM 1532 C C . ARG A 1 183 ? 9.532 8.201 13.893 1.00 95.69 183 ARG A C 1
ATOM 1534 O O . ARG A 1 183 ? 8.335 7.963 13.990 1.00 95.69 183 ARG A O 1
ATOM 1541 N N . ALA A 1 184 ? 10.268 7.828 12.847 1.00 95.69 184 ALA A N 1
ATOM 1542 C CA . ALA A 1 184 ? 9.731 7.047 11.741 1.00 95.69 184 ALA A CA 1
ATOM 1543 C C . ALA A 1 184 ? 9.411 5.630 12.228 1.00 95.69 184 ALA A C 1
ATOM 1545 O O . ALA A 1 184 ? 8.291 5.170 12.035 1.00 95.69 184 ALA A O 1
ATOM 1546 N N . ALA A 1 185 ? 10.343 5.011 12.966 1.00 95.56 185 ALA A N 1
ATOM 1547 C CA . ALA A 1 185 ? 10.152 3.697 13.583 1.00 95.56 185 ALA A CA 1
ATOM 1548 C C . ALA A 1 185 ? 8.959 3.675 14.556 1.00 95.56 185 ALA A C 1
ATOM 1550 O O . ALA A 1 185 ? 8.100 2.803 14.479 1.00 95.56 185 ALA A O 1
ATOM 1551 N N . ARG A 1 186 ? 8.857 4.673 15.446 1.00 97.00 186 ARG A N 1
ATOM 1552 C CA . ARG A 1 186 ? 7.718 4.795 16.371 1.00 97.00 186 ARG A CA 1
ATOM 1553 C C . ARG A 1 186 ? 6.406 5.035 15.635 1.00 97.00 186 ARG A C 1
ATOM 1555 O O . ARG A 1 186 ? 5.420 4.381 15.943 1.00 97.00 186 ARG A O 1
ATOM 1562 N N . GLY A 1 187 ? 6.394 5.946 14.663 1.00 97.31 187 GLY A N 1
ATOM 1563 C CA . GLY A 1 187 ? 5.215 6.205 13.842 1.00 97.31 187 GLY A CA 1
ATOM 1564 C C . GLY A 1 187 ? 4.723 4.940 13.141 1.00 97.31 187 GLY A C 1
ATOM 1565 O O . GLY A 1 187 ? 3.551 4.615 13.254 1.00 97.31 187 GLY A O 1
ATOM 1566 N N . TYR A 1 188 ? 5.622 4.197 12.491 1.00 96.25 188 TYR A N 1
ATOM 1567 C CA . TYR A 1 188 ? 5.300 2.946 11.800 1.00 96.25 188 TYR A CA 1
ATOM 1568 C C . TYR A 1 188 ? 4.798 1.855 12.760 1.00 96.25 188 TYR A C 1
ATOM 1570 O O . TYR A 1 188 ? 3.736 1.285 12.534 1.00 96.25 188 TYR A O 1
ATOM 1578 N N . SER A 1 189 ? 5.477 1.648 13.894 1.00 96.31 189 SER A N 1
ATOM 1579 C CA . SER A 1 189 ? 5.030 0.717 14.945 1.00 96.31 189 SER A CA 1
ATOM 1580 C C . SER A 1 189 ? 3.634 1.062 15.488 1.00 96.31 189 SER A C 1
ATOM 1582 O O . SER A 1 189 ? 2.833 0.175 15.781 1.00 96.31 189 SER A O 1
ATOM 1584 N N . ALA A 1 190 ? 3.311 2.352 15.613 1.00 97.38 190 ALA A N 1
ATOM 1585 C CA . ALA A 1 190 ? 1.984 2.794 16.029 1.00 97.38 190 ALA A CA 1
ATOM 1586 C C . ALA A 1 190 ? 0.896 2.478 14.995 1.00 97.38 190 ALA A C 1
ATOM 1588 O O . ALA A 1 190 ? -0.228 2.177 15.394 1.00 97.38 190 ALA A O 1
ATOM 1589 N N . ILE A 1 191 ? 1.215 2.534 13.695 1.00 97.50 191 ILE A N 1
ATOM 1590 C CA . ILE A 1 191 ? 0.265 2.173 12.636 1.00 97.50 191 ILE A CA 1
ATOM 1591 C C . ILE A 1 191 ? -0.167 0.715 12.771 1.00 97.50 191 ILE A C 1
ATOM 1593 O O . ILE A 1 191 ? -1.365 0.468 12.729 1.00 97.50 191 ILE A O 1
ATOM 1597 N N . GLY A 1 192 ? 0.752 -0.219 13.040 1.00 95.75 192 GLY A N 1
ATOM 1598 C CA . GLY A 1 192 ? 0.396 -1.628 13.252 1.00 95.75 192 GLY A CA 1
ATOM 1599 C C . GLY A 1 192 ? -0.672 -1.819 14.333 1.00 95.75 192 GLY A C 1
ATOM 1600 O O . GLY A 1 192 ? -1.688 -2.467 14.100 1.00 95.75 192 GLY A O 1
ATOM 1601 N N . ARG A 1 193 ? -0.515 -1.145 15.481 1.00 95.25 193 ARG A N 1
ATOM 1602 C CA . ARG A 1 193 ? -1.494 -1.172 16.588 1.00 95.25 193 ARG A CA 1
ATOM 1603 C C . ARG A 1 193 ? -2.842 -0.561 16.201 1.00 95.25 193 ARG A C 1
ATOM 1605 O O . ARG A 1 193 ? -3.889 -1.028 16.644 1.00 95.25 193 ARG A O 1
ATOM 1612 N N . LEU A 1 194 ? -2.824 0.511 15.409 1.00 96.31 194 LEU A N 1
ATOM 1613 C CA . LEU A 1 194 ? -4.051 1.132 14.914 1.00 96.31 194 LEU A CA 1
ATOM 1614 C C . LEU A 1 194 ? -4.757 0.236 13.899 1.00 96.31 194 LEU A C 1
ATOM 1616 O O . LEU A 1 194 ? -5.964 0.057 14.013 1.00 96.31 194 LEU A O 1
ATOM 1620 N N . HIS A 1 195 ? -4.030 -0.351 12.950 1.00 96.88 195 HIS A N 1
ATOM 1621 C CA . HIS A 1 195 ? -4.598 -1.283 11.981 1.00 96.88 195 HIS A CA 1
ATOM 1622 C C . HIS A 1 195 ? -5.141 -2.537 12.664 1.00 96.88 195 HIS A C 1
ATOM 1624 O O . HIS A 1 195 ? -6.213 -2.994 12.289 1.00 96.88 195 HIS A O 1
ATOM 1630 N N . GLU A 1 196 ? -4.490 -3.051 13.709 1.00 96.19 196 GLU A N 1
ATOM 1631 C CA . GLU A 1 196 ? -5.030 -4.144 14.528 1.00 96.19 196 GLU A CA 1
ATOM 1632 C C . GLU A 1 196 ? -6.366 -3.751 15.182 1.00 96.19 196 GLU A C 1
ATOM 1634 O O . GLU A 1 196 ? -7.368 -4.461 15.055 1.00 96.19 196 GLU A O 1
ATOM 1639 N N . PHE A 1 197 ? -6.423 -2.576 15.822 1.00 97.19 197 PHE A N 1
ATOM 1640 C CA . PHE A 1 197 ? -7.656 -2.052 16.412 1.00 97.19 197 PHE A CA 1
ATOM 1641 C C . PHE A 1 197 ? -8.777 -1.896 15.371 1.00 97.19 197 PHE A C 1
ATOM 1643 O O . PHE A 1 197 ? -9.891 -2.379 15.588 1.00 97.19 197 PHE A O 1
ATOM 1650 N N . LEU A 1 198 ? -8.485 -1.261 14.232 1.00 97.94 198 LEU A N 1
ATOM 1651 C CA . LEU A 1 198 ? -9.446 -1.074 13.143 1.00 97.94 198 LEU A CA 1
ATOM 1652 C C . LEU A 1 198 ? -9.886 -2.420 12.555 1.00 97.94 198 LEU A C 1
ATOM 1654 O O . LEU A 1 198 ? -11.078 -2.620 12.328 1.00 97.94 198 LEU A O 1
ATOM 1658 N N . SER A 1 199 ? -8.970 -3.378 12.407 1.00 97.88 199 SER A N 1
ATOM 1659 C CA . SER A 1 199 ? -9.273 -4.727 11.919 1.00 97.88 199 SER A CA 1
ATOM 1660 C C . SER A 1 199 ? -10.295 -5.429 12.803 1.00 97.88 199 SER A C 1
ATOM 1662 O O . SER A 1 199 ? -11.279 -5.977 12.306 1.00 97.88 199 SER A O 1
ATOM 1664 N N . HIS A 1 200 ? -10.147 -5.346 14.126 1.00 98.06 200 HIS A N 1
ATOM 1665 C CA . HIS A 1 200 ? -11.138 -5.900 15.047 1.00 98.06 200 HIS A CA 1
ATOM 1666 C C . HIS A 1 200 ? -12.515 -5.233 14.928 1.00 98.06 200 HIS A C 1
ATOM 1668 O O . HIS A 1 200 ? -13.540 -5.914 15.058 1.00 98.06 200 HIS A O 1
ATOM 1674 N N . LEU A 1 201 ? -12.566 -3.925 14.660 1.00 98.38 201 LEU A N 1
ATOM 1675 C CA . LEU A 1 201 ? -13.829 -3.230 14.411 1.00 98.38 201 LEU A CA 1
ATOM 1676 C C . LEU A 1 201 ? -14.481 -3.701 13.107 1.00 98.38 201 LEU A C 1
ATOM 1678 O O . LEU A 1 201 ? -15.676 -4.003 13.117 1.00 98.38 201 LEU A O 1
ATOM 1682 N N . VAL A 1 202 ? -13.711 -3.839 12.025 1.00 98.31 202 VAL A N 1
ATOM 1683 C CA . VAL A 1 202 ? -14.202 -4.351 10.734 1.00 98.31 202 VAL A CA 1
ATOM 1684 C C . VAL A 1 202 ? -14.722 -5.776 10.877 1.00 98.31 202 VAL A C 1
ATOM 1686 O O . VAL A 1 202 ? -15.851 -6.052 10.473 1.00 98.31 202 VAL A O 1
ATOM 1689 N N . ILE A 1 203 ? -13.969 -6.671 11.523 1.00 97.88 203 ILE A N 1
ATOM 1690 C CA . ILE A 1 203 ? -14.400 -8.052 11.797 1.00 97.88 203 ILE A CA 1
ATOM 1691 C C . ILE A 1 203 ? -15.734 -8.056 12.555 1.00 97.88 203 ILE A C 1
ATOM 1693 O O . ILE A 1 203 ? -16.654 -8.805 12.221 1.00 97.88 203 ILE A O 1
ATOM 1697 N N . ARG A 1 204 ? -15.885 -7.188 13.564 1.00 97.75 204 ARG A N 1
ATOM 1698 C CA . ARG A 1 204 ? -17.132 -7.080 14.331 1.00 97.75 204 ARG A CA 1
ATOM 1699 C C . ARG A 1 204 ? -18.300 -6.579 13.475 1.00 97.75 204 ARG A C 1
ATOM 1701 O O . ARG A 1 204 ? -19.400 -7.113 13.626 1.00 97.75 204 ARG A O 1
ATOM 1708 N N . ARG A 1 205 ? -18.081 -5.577 12.617 1.00 97.31 205 ARG A N 1
ATOM 1709 C CA . ARG A 1 205 ? -19.106 -4.993 11.729 1.00 97.31 205 ARG A CA 1
ATOM 1710 C C . ARG A 1 205 ? -19.565 -5.975 10.655 1.00 97.31 205 ARG A C 1
ATOM 1712 O O . ARG A 1 205 ? -20.757 -6.098 10.401 1.00 97.31 205 ARG A O 1
ATOM 1719 N N . THR A 1 206 ? -18.626 -6.716 10.080 1.00 97.38 206 THR A N 1
ATOM 1720 C CA . THR A 1 206 ? -18.862 -7.586 8.919 1.00 97.38 206 THR A CA 1
ATOM 1721 C C . THR A 1 206 ? -19.338 -8.990 9.286 1.00 97.38 206 THR A C 1
ATOM 1723 O O . THR A 1 206 ? -19.857 -9.699 8.428 1.00 97.38 206 THR A O 1
ATOM 1726 N N . ARG A 1 207 ? -19.253 -9.389 10.566 1.00 94.81 207 ARG A N 1
ATOM 1727 C CA . ARG A 1 207 ? -19.571 -10.747 11.053 1.00 94.81 207 ARG A CA 1
ATOM 1728 C C . ARG A 1 207 ? -20.913 -11.319 10.576 1.00 94.81 207 ARG A C 1
ATOM 1730 O O . ARG A 1 207 ? -21.048 -12.536 10.495 1.00 94.81 207 ARG A O 1
ATOM 1737 N N . LYS A 1 208 ? -21.923 -10.472 10.351 1.00 92.38 208 LYS A N 1
ATOM 1738 C CA . LYS A 1 208 ? -23.269 -10.896 9.921 1.00 92.38 208 LYS A CA 1
ATOM 1739 C C . LYS A 1 208 ? -23.598 -10.558 8.466 1.00 92.38 208 LYS A C 1
ATOM 1741 O O . LYS A 1 208 ? -24.575 -11.092 7.954 1.00 92.38 208 LYS A O 1
ATOM 1746 N N . SER A 1 209 ? -22.848 -9.654 7.842 1.00 92.06 209 SER A N 1
ATOM 1747 C CA . SER A 1 209 ? -23.158 -9.095 6.521 1.00 92.06 209 SER A CA 1
ATOM 1748 C C . SER A 1 209 ? -22.214 -9.579 5.424 1.00 92.06 209 SER A C 1
ATOM 1750 O O . SER A 1 209 ? -22.617 -9.628 4.266 1.00 92.06 209 SER A O 1
ATOM 1752 N N . SER A 1 210 ? -20.979 -9.954 5.766 1.00 95.12 210 SER A N 1
ATOM 1753 C CA . SER A 1 210 ? -20.006 -10.435 4.790 1.00 95.12 210 SER A CA 1
ATOM 1754 C C . SER A 1 210 ? -20.280 -11.893 4.399 1.00 95.12 210 SER A C 1
ATOM 1756 O O . SER A 1 210 ? -20.465 -12.736 5.282 1.00 95.12 210 SER A O 1
ATOM 1758 N N . PRO A 1 211 ? -20.251 -12.229 3.095 1.00 95.38 211 PRO A N 1
ATOM 1759 C CA . PRO A 1 211 ? -20.298 -13.612 2.626 1.00 95.38 211 PRO A CA 1
ATOM 1760 C C . PRO A 1 211 ? -18.970 -14.358 2.847 1.00 95.38 211 PRO A C 1
ATOM 1762 O O . PRO A 1 211 ? -18.907 -15.565 2.616 1.00 95.38 211 PRO A O 1
ATOM 1765 N N . LEU A 1 212 ? -17.916 -13.643 3.252 1.00 95.12 212 LEU A N 1
ATOM 1766 C CA . LEU A 1 212 ? -16.585 -14.166 3.535 1.00 95.12 212 LEU A CA 1
ATOM 1767 C C . LEU A 1 212 ? -16.261 -14.021 5.029 1.00 95.12 212 LEU A C 1
ATOM 1769 O O . LEU A 1 212 ? -16.548 -12.966 5.610 1.00 95.12 212 LEU A O 1
ATOM 1773 N N . PRO A 1 213 ? -15.622 -15.018 5.665 1.00 96.06 213 PRO A N 1
ATOM 1774 C CA . PRO A 1 213 ? -15.004 -14.806 6.964 1.00 96.06 213 PRO A CA 1
ATOM 1775 C C . PRO A 1 213 ? -13.908 -13.746 6.827 1.00 96.06 213 PRO A C 1
ATOM 1777 O O . PRO A 1 213 ? -13.096 -13.806 5.907 1.00 96.06 213 PRO A O 1
ATOM 1780 N N . VAL A 1 214 ? -13.897 -12.780 7.742 1.00 97.38 214 VAL A N 1
ATOM 1781 C CA . VAL A 1 214 ? -12.882 -11.722 7.791 1.00 97.38 214 VAL A CA 1
ATOM 1782 C C . VAL A 1 214 ? -11.902 -12.047 8.909 1.00 97.38 214 VAL A C 1
ATOM 1784 O O . VAL A 1 214 ? -12.318 -12.271 10.051 1.00 97.38 214 VAL A O 1
ATOM 1787 N N . THR A 1 215 ? -10.616 -12.098 8.585 1.00 96.38 215 THR A N 1
ATOM 1788 C CA . THR A 1 215 ? -9.535 -12.478 9.498 1.00 96.38 215 THR A CA 1
ATOM 1789 C C . THR A 1 215 ? -8.388 -11.4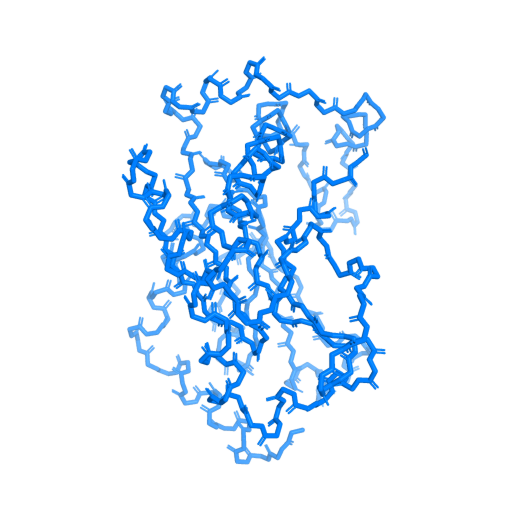82 9.432 1.00 96.38 215 THR A C 1
ATOM 1791 O O . THR A 1 215 ? -8.258 -10.722 8.480 1.00 96.38 215 THR A O 1
ATOM 1794 N N . ILE A 1 216 ? -7.553 -11.481 10.469 1.00 95.19 216 ILE A N 1
ATOM 1795 C CA . ILE A 1 216 ? -6.234 -10.850 10.409 1.00 95.19 216 ILE A CA 1
ATOM 1796 C C . ILE A 1 216 ? -5.283 -11.884 9.797 1.00 95.19 216 ILE A C 1
ATOM 1798 O O . ILE A 1 216 ? -5.171 -12.982 10.347 1.00 95.19 216 ILE A O 1
ATOM 1802 N N 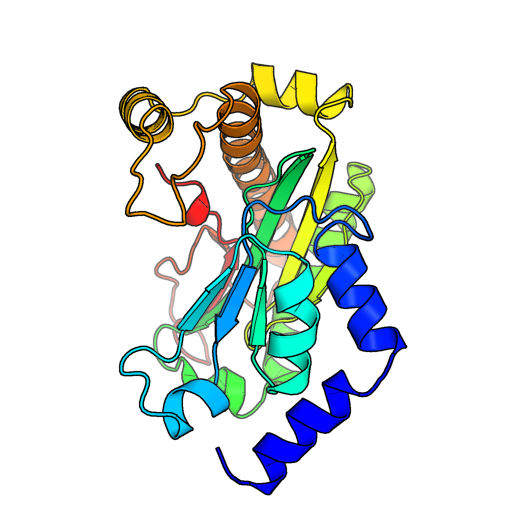. SER A 1 217 ? -4.625 -11.540 8.686 1.00 90.44 217 SER A N 1
ATOM 1803 C CA . SER A 1 217 ? -3.899 -12.483 7.816 1.00 90.44 217 SER A CA 1
ATOM 1804 C C . SER A 1 217 ? -4.806 -13.531 7.150 1.00 90.44 217 SER A C 1
ATOM 1806 O O . SER A 1 217 ? -5.981 -13.713 7.492 1.00 90.44 217 SER A O 1
ATOM 1808 N N . ASP A 1 218 ? -4.209 -14.287 6.236 1.00 85.00 218 ASP A N 1
ATOM 1809 C CA . ASP A 1 218 ? -4.670 -15.535 5.618 1.00 85.00 218 ASP A CA 1
ATOM 1810 C C . ASP A 1 218 ? -4.765 -16.724 6.606 1.00 85.00 218 ASP A C 1
ATOM 1812 O O . ASP A 1 218 ? -4.385 -17.864 6.322 1.00 85.00 218 ASP A O 1
ATOM 1816 N N . ALA A 1 219 ? -5.300 -16.469 7.802 1.00 85.81 219 ALA A N 1
ATOM 1817 C CA . ALA A 1 219 ? -5.484 -17.474 8.836 1.00 85.81 219 ALA A CA 1
ATOM 1818 C C . ALA A 1 219 ? -6.412 -18.616 8.378 1.00 85.81 219 ALA A C 1
ATOM 1820 O O . ALA A 1 219 ? -7.303 -18.452 7.542 1.00 85.81 219 ALA A O 1
ATOM 1821 N N . ALA A 1 220 ? -6.238 -19.799 8.974 1.00 85.50 220 ALA A N 1
ATOM 1822 C CA . ALA A 1 220 ? -7.056 -20.961 8.649 1.00 85.50 220 ALA A CA 1
ATOM 1823 C C . ALA A 1 220 ? -8.547 -20.702 8.935 1.00 85.50 220 ALA A C 1
ATOM 1825 O O . ALA A 1 220 ? -8.962 -20.529 10.081 1.00 85.50 220 ALA A O 1
ATOM 1826 N N . VAL A 1 221 ? -9.359 -20.742 7.879 1.00 90.81 221 VAL A N 1
ATOM 1827 C CA . VAL A 1 221 ? -10.819 -20.595 7.933 1.00 90.81 221 VAL A CA 1
ATOM 1828 C C . VAL A 1 221 ? -11.529 -21.929 7.708 1.00 90.81 221 VAL A C 1
ATOM 1830 O O . VAL A 1 221 ? -10.987 -22.867 7.112 1.00 90.81 221 VAL A O 1
ATOM 1833 N N . GLY A 1 222 ? -12.771 -22.020 8.191 1.00 90.50 222 GLY A N 1
ATOM 1834 C CA . GLY A 1 222 ? -13.649 -23.153 7.908 1.00 90.50 222 GLY A CA 1
ATOM 1835 C C . GLY A 1 222 ? -13.938 -23.289 6.410 1.00 90.50 222 GLY A C 1
ATOM 1836 O O . GLY A 1 222 ? -13.931 -22.310 5.667 1.00 90.50 222 GLY A O 1
ATOM 1837 N N . ARG A 1 223 ? -14.198 -24.518 5.950 1.00 92.31 223 ARG A N 1
ATOM 1838 C CA . ARG A 1 223 ? -14.544 -24.773 4.546 1.00 92.31 223 ARG A CA 1
ATOM 1839 C C . ARG A 1 223 ? -15.951 -24.249 4.242 1.00 92.31 223 ARG A C 1
ATOM 1841 O O . ARG A 1 223 ? -16.903 -24.589 4.938 1.00 92.31 223 ARG A O 1
ATOM 1848 N N . MET A 1 224 ? -16.064 -23.475 3.168 1.00 88.12 224 MET A N 1
ATOM 1849 C CA . MET A 1 224 ? -17.311 -22.969 2.596 1.00 88.12 224 MET A CA 1
ATOM 1850 C C . MET A 1 224 ? -17.567 -23.590 1.213 1.00 88.12 224 MET A C 1
ATOM 1852 O O . MET A 1 224 ? -16.844 -24.488 0.775 1.00 88.12 224 MET A O 1
ATOM 1856 N N . ALA A 1 225 ? -18.594 -23.108 0.505 1.00 87.88 225 ALA A N 1
ATOM 1857 C CA . ALA A 1 225 ? -18.983 -23.622 -0.811 1.00 87.88 225 ALA A CA 1
ATOM 1858 C C . ALA A 1 225 ? -17.849 -23.574 -1.857 1.00 87.88 225 ALA A C 1
ATOM 1860 O O . ALA A 1 225 ? -17.769 -24.468 -2.695 1.00 87.88 225 ALA A O 1
ATOM 1861 N N . ARG A 1 226 ? -16.960 -22.570 -1.798 1.00 90.94 226 ARG A N 1
ATOM 1862 C CA . ARG A 1 226 ? -15.814 -22.405 -2.719 1.00 90.94 226 ARG A CA 1
ATOM 1863 C C . ARG A 1 226 ? -14.472 -22.817 -2.096 1.00 90.94 226 ARG A C 1
ATOM 1865 O O . ARG A 1 226 ? -13.415 -22.418 -2.576 1.00 90.94 226 ARG A O 1
ATOM 1872 N N . GLY A 1 227 ? -14.505 -23.619 -1.032 1.00 92.94 227 GLY A N 1
ATOM 1873 C CA . GLY A 1 227 ? -13.312 -24.030 -0.292 1.00 92.94 227 GLY A CA 1
ATOM 1874 C C . GLY A 1 227 ? -13.057 -23.170 0.942 1.00 92.94 227 GLY A C 1
ATOM 1875 O O . GLY A 1 227 ? -13.973 -22.568 1.503 1.00 92.94 227 GLY A O 1
ATOM 1876 N N . ARG A 1 228 ? -11.815 -23.174 1.416 1.00 95.00 228 ARG A N 1
ATOM 1877 C CA . ARG A 1 228 ? -11.360 -22.364 2.554 1.00 95.00 228 ARG A CA 1
ATOM 1878 C C . ARG A 1 228 ? -10.940 -20.981 2.064 1.00 95.00 228 ARG A C 1
ATOM 1880 O O . ARG A 1 228 ? -9.773 -20.771 1.750 1.00 95.00 228 ARG A O 1
ATOM 1887 N N . GLU A 1 229 ? -11.903 -20.074 1.974 1.00 95.19 229 GLU A N 1
ATOM 1888 C CA . GLU A 1 229 ? -11.712 -18.701 1.497 1.00 95.19 229 GLU A CA 1
ATOM 1889 C C . GLU A 1 229 ? -12.101 -17.666 2.554 1.00 95.19 229 GLU A C 1
ATOM 1891 O O . GLU A 1 229 ? -12.941 -17.939 3.416 1.00 95.19 229 GLU A O 1
ATOM 1896 N N . GLY A 1 230 ? -11.533 -16.471 2.452 1.00 95.69 230 GLY A N 1
ATOM 1897 C CA . GLY A 1 230 ? -11.811 -15.377 3.369 1.00 95.69 230 GLY A CA 1
ATOM 1898 C C . GLY A 1 230 ? -11.292 -14.039 2.868 1.00 95.69 230 GLY A C 1
ATOM 1899 O O . GLY A 1 230 ? -10.742 -13.935 1.771 1.00 95.69 230 GLY A O 1
ATOM 1900 N N . MET A 1 231 ? -11.495 -13.025 3.702 1.00 96.88 231 MET A N 1
ATOM 1901 C CA . MET A 1 231 ? -10.913 -11.701 3.546 1.00 96.88 231 MET A CA 1
ATOM 1902 C C . MET A 1 231 ? -9.823 -11.508 4.599 1.00 96.88 231 MET A C 1
ATOM 1904 O O . MET A 1 231 ? -10.108 -11.566 5.797 1.00 96.88 231 MET A O 1
ATOM 1908 N N . SER A 1 232 ? -8.593 -11.289 4.150 1.00 97.06 232 SER A N 1
ATOM 1909 C CA . SER A 1 232 ? -7.443 -10.963 4.985 1.00 97.06 232 SER A CA 1
ATOM 1910 C C . SER A 1 232 ? -7.376 -9.452 5.179 1.00 97.06 232 SER A C 1
ATOM 1912 O O . SER A 1 232 ? -7.353 -8.700 4.210 1.00 97.06 232 SER A O 1
ATOM 1914 N N . LEU A 1 233 ? -7.358 -9.010 6.433 1.00 97.19 233 LEU A N 1
ATOM 1915 C CA . LEU A 1 233 ? -6.924 -7.676 6.835 1.00 97.19 233 LEU A CA 1
ATOM 1916 C C . LEU A 1 233 ? -5.446 -7.808 7.213 1.00 97.19 233 LEU A C 1
ATOM 1918 O O . LEU A 1 233 ? -5.123 -8.148 8.357 1.00 97.19 233 LEU A O 1
ATOM 1922 N N . ASP A 1 234 ? -4.555 -7.646 6.238 1.00 94.56 234 ASP A N 1
ATOM 1923 C CA . ASP A 1 234 ? -3.142 -7.953 6.408 1.00 94.56 234 ASP A CA 1
ATOM 1924 C C . ASP A 1 234 ? -2.412 -6.835 7.168 1.00 94.56 234 ASP A C 1
ATOM 1926 O O . ASP A 1 234 ? -2.291 -5.681 6.743 1.00 94.56 234 ASP A O 1
ATOM 1930 N N . ILE A 1 235 ? -1.911 -7.214 8.342 1.00 92.81 235 ILE A N 1
ATOM 1931 C CA . ILE A 1 235 ? -1.066 -6.386 9.203 1.00 92.81 235 ILE A CA 1
ATOM 1932 C C . ILE A 1 235 ? 0.284 -7.059 9.481 1.00 92.81 235 ILE A C 1
ATOM 1934 O O . ILE A 1 235 ? 1.038 -6.587 10.330 1.00 92.81 235 ILE A O 1
ATOM 1938 N N . THR A 1 236 ? 0.617 -8.148 8.780 1.00 90.62 236 THR A N 1
ATOM 1939 C CA . THR A 1 236 ? 1.855 -8.919 8.983 1.00 90.62 236 THR A CA 1
ATOM 1940 C C . THR A 1 236 ? 3.108 -8.101 8.689 1.00 90.62 236 THR A C 1
ATOM 1942 O O . THR A 1 236 ? 4.138 -8.318 9.319 1.00 90.62 236 THR A O 1
ATOM 1945 N N . GLN A 1 237 ? 3.015 -7.072 7.839 1.00 88.19 237 GLN A N 1
ATOM 1946 C CA . GLN A 1 237 ? 4.085 -6.085 7.632 1.00 88.19 237 GLN A CA 1
ATOM 1947 C C . GLN A 1 237 ? 4.469 -5.289 8.901 1.00 88.19 237 GLN A C 1
ATOM 1949 O O . GLN A 1 237 ? 5.469 -4.567 8.892 1.00 88.19 237 GLN A O 1
ATOM 1954 N N . TYR A 1 238 ? 3.652 -5.366 9.958 1.00 88.12 238 TYR A N 1
ATOM 1955 C CA . TYR A 1 238 ? 3.883 -4.758 11.271 1.00 88.12 238 TYR A CA 1
ATOM 1956 C C . TYR A 1 238 ? 4.178 -5.798 12.366 1.00 88.12 238 TYR A C 1
ATOM 1958 O O . TYR A 1 238 ? 4.307 -5.425 13.534 1.00 88.12 238 TYR A O 1
ATOM 1966 N N . ALA A 1 239 ? 4.225 -7.088 12.017 1.00 76.75 239 ALA A N 1
ATOM 1967 C CA . ALA A 1 239 ? 4.550 -8.167 12.939 1.00 76.75 239 ALA A CA 1
ATOM 1968 C C . ALA A 1 239 ? 6.078 -8.284 13.056 1.00 76.75 239 ALA A C 1
ATOM 1970 O O . ALA A 1 239 ? 6.723 -8.954 12.250 1.00 76.75 239 ALA A O 1
ATOM 1971 N N . ASP A 1 240 ? 6.633 -7.602 14.058 1.00 55.06 240 ASP A N 1
ATOM 1972 C CA . ASP A 1 240 ? 8.058 -7.606 14.413 1.00 55.06 240 ASP A CA 1
ATOM 1973 C C . ASP A 1 240 ? 8.322 -8.366 15.723 1.00 55.06 240 ASP A C 1
ATOM 1975 O O . ASP A 1 240 ? 7.495 -8.240 16.658 1.00 55.06 240 ASP A O 1
#

Nearest PDB structures (foldseek):
  7rze-assembly1_B  TM=3.055E-01  e=1.875E-01  Homo sapiens
  2cve-assembly1_A  TM=2.476E-01  e=1.769E-01  Thermus thermophilus HB8
  6bf8-assembly1_B  TM=3.088E-01  e=5.039E-01  Homo sapiens
  6b7z-assembly1_B  TM=2.896E-01  e=9.554E-01  Homo sapiens
  4wp3-assembly5_E  TM=4.418E-01  e=6.144E+00  Mycobacterium avium

Foldseek 3Di:
DDPVVQVVLLVCLVDPVSLQVVCVVLPHPVRFFQKKKWADDLQVVVPDPGRIDIDRDPVCSNVSSNSSTDMDTDCHTNWWRKQKWDKFKAFPVCRCPCVVCVVVQVVLCVLLVVLLVVLCVVVVFDFDWDADSTGIITIGTGTPPDPVLVVLLVQFDADPVVLVVQQDADPPDSVRNDRDDSSNNSNNSSSLVVLVVSQVSSQVSCVVPRPFREDAPPDFADQDPVGGMHMHRYSVVNVD

Mean predicted aligned error: 4.14 Å